Protein 2G9W (pdb70)

CATH classification: 1.10.10.10 (+1 more: 6.10.140.850)

GO terms:
  GO:0003677 DNA binding (F, IDA)
  GO:0046677 response to antibiotic (P, IEP)
  GO:0006355 regulation of DNA-templated transcription (P, IDA)
  GO:0005515 protein binding (F, IPI)

Secondary structure (DSSP, 8-state):
-GGG--HHHHH--TTTT-SS-EEHHHHHHHHTTT----TTT--HHHHHHHTTSEEEE---EEEESS-HHHHHHH--TTGGGSSSHHHHHHHHHHHHHHS-HHHHHHHHHHHHHHH-/---S--HHHHH--TGGG-SS-EEHHHHHHHHTTT----TTT--HHHHHHHTTSEEEE---EEEESS-HHHHHHH--TTGGGSSSHHHHHHHHHHHHHHS-HHHHHHHHHHHHHHH-

InterPro domains:
  IPR005650 BlaI transcriptional regulatory family [PF03965] (7-120)
  IPR005650 BlaI transcriptional regulatory family [PIRSF019455] (3-126)
  IPR036388 Winged helix-like DNA-binding domain superfamily [G3DSA:1.10.10.10] (1-72)
  IPR036390 Winged helix DNA-binding domain superfamily [SSF46785] (4-123)

Nearest PDB structures (foldseek):
  2g9w-assembly1_B  TM=6.666E-01  e=1.489E-16  Mycobacterium tuberculosis H37Rv
  4aih-assembly1_B  TM=5.222E-01  e=9.286E-04  Yersinia pseudotuberculosis YPIII
  5uj7-assembly2_D  TM=7.763E-01  e=1.314E-01  Homo sapiens
  3px7-assembly1_A  TM=4.205E-01  e=3.868E-01  Escherichia coli DH1
  1cy4-assembly1_A  TM=5.706E-01  e=6.321E+00  Escherichia coli K-12

Solvent-accessible surface area: 13191 Å² total

B-factor: mean 29.19, std 5.3, range [16.18, 56.39]

Sequence (232 aa):
KLTRLGDLERAVDHLWSRTEPQTVRQVHEALSARRDLAYTTVAVLQRLAKKNLVLQIRAHRYAPVHGRDELVAGLVDALAQAEDSGSRQAALVHFVERVGADEADALRRALAELEAKLTRLGDLERAVDHLWSRTEPQTVRQVHEALSARRDLAYTTVAVLQRLAKKNLVLQIRAHRYAPVHGRDELVAGLVDALAQAEDSGSRQAALVHFVERVGADEADALRRALAELEA

Radius of gyration: 21.72 Å; Cα contacts (8 Å, |Δi|>4): 294; chains: 2; bounding box: 62×42×52 Å

Structure (mmCIF, N/CA/C/O backbone):
data_2G9W
#
_entry.id   2G9W
#
_cell.length_a   60.580
_cell.length_b   64.330
_cell.length_c   75.750
_cell.angle_alpha   90.00
_cell.angle_beta   90.00
_cell.angle_gamma   90.00
#
_symmetry.space_group_name_H-M   'P 21 21 21'
#
loop_
_entity.id
_entity.type
_entity.pdbx_description
1 polymer 'conserved hypothetical protein'
2 non-polymer 'CHLORIDE ION'
3 water water
#
loop_
_atom_site.group_PDB
_atom_site.id
_atom_site.type_symbol
_atom_site.label_atom_id
_atom_site.label_alt_id
_atom_site.label_comp_id
_atom_site.label_asym_id
_atom_site.label_entity_id
_atom_site.label_seq_id
_atom_site.pdbx_PDB_ins_code
_atom_site.Cartn_x
_atom_site.Cartn_y
_atom_site.Cartn_z
_atom_site.occupancy
_atom_site.B_iso_or_equiv
_atom_site.auth_seq_id
_atom_site.auth_comp_id
_atom_site.auth_asym_id
_atom_site.auth_atom_id
_atom_site.pdbx_PDB_model_num
ATOM 1 N N . LYS A 1 3 ? 57.726 36.090 11.745 1.00 30.10 3 LYS A N 1
ATOM 2 C CA . LYS A 1 3 ? 58.091 37.241 12.639 1.00 28.90 3 LYS A CA 1
ATOM 3 C C . LYS A 1 3 ? 57.235 38.442 12.296 1.00 27.32 3 LYS A C 1
ATOM 4 O O . LYS A 1 3 ? 57.226 38.888 11.137 1.00 26.51 3 LYS A O 1
ATOM 6 N N . LEU A 1 4 ? 56.530 38.970 13.308 1.00 24.78 4 LEU A N 1
ATOM 7 C CA . LEU A 1 4 ? 55.771 40.199 13.143 1.00 25.02 4 LEU A CA 1
ATOM 8 C C . LEU A 1 4 ? 56.649 41.362 12.709 1.00 23.88 4 LEU A C 1
ATOM 9 O O . LEU A 1 4 ? 56.226 42.213 11.938 1.00 24.57 4 LEU A O 1
ATOM 14 N N . THR A 1 5 ? 57.880 41.404 13.186 1.00 23.70 5 THR A N 1
ATOM 15 C CA . THR A 1 5 ? 58.786 42.473 12.759 1.00 23.69 5 THR A CA 1
ATOM 16 C C . THR A 1 5 ? 59.201 42.383 11.286 1.00 24.80 5 THR A C 1
ATOM 17 O O . THR A 1 5 ? 59.732 43.354 10.750 1.00 25.08 5 THR A O 1
ATOM 21 N N . ARG A 1 6 ? 59.023 41.233 10.648 1.00 25.82 6 ARG A N 1
ATOM 22 C CA . ARG A 1 6 ? 59.472 41.061 9.267 1.00 27.33 6 ARG A CA 1
ATOM 23 C C . ARG A 1 6 ? 58.325 41.053 8.235 1.00 27.08 6 ARG A C 1
ATOM 24 O O . ARG A 1 6 ? 58.536 40.695 7.083 1.00 25.44 6 ARG A O 1
ATOM 32 N N . LEU A 1 7 ? 57.138 41.479 8.630 1.00 25.77 7 LEU A N 1
ATOM 33 C CA . LEU A 1 7 ? 55.974 41.418 7.742 1.00 26.20 7 LEU A CA 1
ATOM 34 C C . LEU A 1 7 ? 56.177 42.353 6.569 1.00 26.25 7 LEU A C 1
ATOM 35 O O . LEU A 1 7 ? 56.785 43.418 6.712 1.00 24.26 7 LEU A O 1
ATOM 40 N N . GLY A 1 8 ? 55.627 41.973 5.413 1.00 25.89 8 GLY A N 1
ATOM 41 C CA . GLY A 1 8 ? 55.592 42.883 4.270 1.00 24.94 8 GLY A CA 1
ATOM 42 C C . GLY A 1 8 ? 54.642 43.995 4.585 1.00 25.03 8 GLY A C 1
ATOM 43 O O . GLY A 1 8 ? 53.897 43.918 5.562 1.00 24.64 8 GLY A O 1
ATOM 44 N N . ASP A 1 9 ? 54.664 45.047 3.771 1.00 26.44 9 ASP A N 1
ATOM 45 C CA . ASP A 1 9 ? 53.908 46.257 4.093 1.00 27.55 9 ASP A CA 1
ATOM 46 C C . ASP A 1 9 ? 52.402 46.050 4.101 1.00 27.57 9 ASP A C 1
ATOM 47 O O . ASP A 1 9 ? 51.672 46.694 4.861 1.00 26.39 9 ASP A O 1
ATOM 52 N N . LEU A 1 10 ? 51.919 45.192 3.215 1.00 27.48 10 LEU A N 1
ATOM 53 C CA . LEU A 1 10 ? 50.494 44.950 3.156 1.00 28.47 10 LEU A CA 1
ATOM 54 C C . LEU A 1 10 ? 50.076 44.025 4.279 1.00 26.28 10 LEU A C 1
ATOM 55 O O . LEU A 1 10 ? 49.078 44.248 4.923 1.00 26.80 10 LEU A O 1
ATOM 60 N N . GLU A 1 11 ? 50.851 42.989 4.514 1.00 23.94 11 GLU A N 1
ATOM 61 C CA . GLU A 1 11 ? 50.671 42.153 5.693 1.00 25.18 11 GLU A CA 1
ATOM 62 C C . GLU A 1 11 ? 50.604 42.996 6.968 1.00 25.78 11 GLU A C 1
ATOM 63 O O . GLU A 1 11 ? 49.743 42.767 7.819 1.00 26.85 11 GLU A O 1
ATOM 69 N N . ARG A 1 12 ? 51.495 43.966 7.097 1.00 24.78 12 ARG A N 1
ATOM 70 C CA . ARG A 1 12 ? 51.499 44.821 8.288 1.00 24.68 12 ARG A CA 1
ATOM 71 C C . ARG A 1 12 ? 50.239 45.703 8.342 1.00 25.95 12 ARG A C 1
ATOM 72 O O . ARG A 1 12 ? 49.622 45.828 9.399 1.00 27.38 12 ARG A O 1
ATOM 80 N N . ALA A 1 13 ? 49.874 46.321 7.220 1.00 25.29 13 ALA A N 1
ATOM 81 C CA . ALA A 1 13 ? 48.646 47.130 7.139 1.00 25.03 13 ALA A CA 1
ATOM 82 C C . ALA A 1 13 ? 47.401 46.367 7.581 1.00 25.25 13 ALA A C 1
ATOM 83 O O . ALA A 1 13 ? 46.532 46.874 8.318 1.00 22.03 13 ALA A O 1
ATOM 85 N N . VAL A 1 14 ? 47.300 45.119 7.138 1.00 25.21 14 VAL A N 1
ATOM 86 C CA . VAL A 1 14 ? 46.240 44.282 7.587 1.00 26.74 14 VAL A CA 1
ATOM 87 C C . VAL A 1 14 ? 46.328 44.058 9.085 1.00 27.59 14 VAL A C 1
ATOM 88 O O . VAL A 1 14 ? 45.335 44.235 9.780 1.00 26.89 14 VAL A O 1
ATOM 100 N N . ASP A 1 16 ? 47.687 45.718 11.375 1.00 27.31 16 ASP A N 1
ATOM 101 C CA . ASP A 1 16 ? 47.371 46.934 12.055 1.00 25.89 16 ASP A CA 1
ATOM 102 C C . ASP A 1 16 ? 45.877 47.104 12.236 1.00 25.82 16 ASP A C 1
ATOM 103 O O . ASP A 1 16 ? 45.411 47.658 13.266 1.00 25.77 16 ASP A O 1
ATOM 108 N N . HIS A 1 17 ? 45.121 46.727 11.215 1.00 25.92 17 HIS A N 1
ATOM 109 C CA . HIS A 1 17 ? 43.688 46.989 11.257 1.00 25.47 17 HIS A CA 1
ATOM 110 C C . HIS A 1 17 ? 43.069 46.077 12.283 1.00 25.72 17 HIS A C 1
ATOM 111 O O . HIS A 1 17 ? 42.254 46.479 13.126 1.00 25.40 17 HIS A O 1
ATOM 118 N N . LEU A 1 18 ? 43.464 44.824 12.172 1.00 25.15 18 LEU A N 1
ATOM 119 C CA . LEU A 1 18 ? 42.991 43.798 13.068 1.00 25.80 18 LEU A CA 1
ATOM 120 C C . LEU A 1 18 ? 43.326 44.099 14.526 1.00 26.63 18 LEU A C 1
ATOM 121 O O . LEU A 1 18 ? 42.481 43.937 15.409 1.00 27.37 18 LEU A O 1
ATOM 126 N N . TRP A 1 19 ? 44.546 44.545 14.787 1.00 26.47 19 TRP A N 1
ATOM 127 C CA . TRP A 1 19 ? 44.953 44.973 16.134 1.00 25.98 19 TRP A CA 1
ATOM 128 C C . TRP A 1 19 ? 44.163 46.184 16.644 1.00 25.74 19 TRP A C 1
ATOM 129 O O . TRP A 1 19 ? 44.023 46.382 17.845 1.00 25.14 19 TRP A O 1
ATOM 140 N N . SER A 1 20 ? 43.618 46.983 15.745 1.00 27.51 20 SER A N 1
ATOM 141 C CA . SER A 1 20 ? 42.892 48.186 16.144 1.00 26.93 20 SER A CA 1
ATOM 142 C C . SER A 1 20 ? 41.449 47.911 16.577 1.00 28.40 20 SER A C 1
ATOM 143 O O . SER A 1 20 ? 40.777 48.806 17.090 1.00 28.96 20 SER A O 1
ATOM 146 N N . ARG A 1 21 ? 40.978 46.693 16.342 1.00 28.47 21 ARG A N 1
ATOM 147 C CA . ARG A 1 21 ? 39.583 46.330 16.486 1.00 28.83 21 ARG A CA 1
ATOM 148 C C . ARG A 1 21 ? 39.429 45.179 17.444 1.00 29.18 21 ARG A C 1
ATOM 149 O O . ARG A 1 21 ? 40.120 44.180 17.321 1.00 28.89 21 ARG A O 1
ATOM 157 N N . THR A 1 22 ? 38.469 45.287 18.357 1.00 30.72 22 THR A N 1
ATOM 158 C CA . THR A 1 22 ? 38.228 44.222 19.317 1.00 31.99 22 THR A CA 1
ATOM 159 C C . THR A 1 22 ? 37.663 42.972 18.686 1.00 31.76 22 THR A C 1
ATOM 160 O O . THR A 1 22 ? 38.076 41.867 19.025 1.00 31.99 22 THR A O 1
ATOM 164 N N . GLU A 1 23 ? 36.692 43.142 17.797 1.00 30.26 23 GLU A N 1
ATOM 165 C CA . GLU A 1 23 ? 36.010 42.004 17.191 1.00 29.92 23 GLU A CA 1
ATOM 166 C C . GLU A 1 23 ? 36.741 41.529 15.962 1.00 26.86 23 GLU A C 1
ATOM 167 O O . GLU A 1 23 ? 37.324 42.338 15.270 1.00 24.97 23 GLU A O 1
ATOM 173 N N . PRO A 1 24 ? 36.715 40.202 15.688 1.00 25.32 24 PRO A N 1
ATOM 174 C CA . PRO A 1 24 ? 37.266 39.708 14.410 1.00 24.94 24 PRO A CA 1
ATOM 175 C C . PRO A 1 24 ? 36.607 40.390 13.216 1.00 25.56 24 PRO A C 1
ATOM 176 O O . PRO A 1 24 ? 35.409 40.680 13.265 1.00 25.54 24 PRO A O 1
ATOM 180 N N . GLN A 1 25 ? 37.369 40.605 12.147 1.00 25.56 25 GLN A N 1
ATOM 181 C CA . GLN A 1 25 ? 36.961 41.470 11.052 1.00 24.86 25 GLN A CA 1
ATOM 182 C C . GLN A 1 25 ? 36.734 40.692 9.757 1.00 24.95 25 GLN A C 1
ATOM 183 O O . GLN A 1 25 ? 37.483 39.766 9.423 1.00 26.76 25 GLN A O 1
ATOM 189 N N . THR A 1 26 ? 35.713 41.089 9.001 1.00 24.32 26 THR A N 1
ATOM 190 C CA . THR A 1 26 ? 35.474 40.446 7.722 1.00 23.33 26 THR A CA 1
ATOM 191 C C . THR A 1 26 ? 36.516 40.925 6.717 1.00 22.62 26 THR A C 1
ATOM 192 O O . THR A 1 26 ? 37.184 41.936 6.917 1.00 21.76 26 THR A O 1
ATOM 196 N N . VAL A 1 27 ? 36.645 40.199 5.613 1.00 22.80 27 VAL A N 1
ATOM 197 C CA . VAL A 1 27 ? 37.487 40.644 4.517 1.00 23.80 27 VAL A CA 1
ATOM 198 C C . VAL A 1 27 ? 37.022 42.044 4.070 1.00 23.67 27 VAL A C 1
ATOM 199 O O . VAL A 1 27 ? 37.839 42.943 3.865 1.00 24.05 27 VAL A O 1
ATOM 203 N N . ARG A 1 28 ? 35.700 42.249 3.973 1.00 22.72 28 ARG A N 1
ATOM 204 C CA . ARG A 1 28 ? 35.187 43.577 3.592 1.00 23.93 28 ARG A CA 1
ATOM 205 C C . ARG A 1 28 ? 35.653 44.688 4.564 1.00 23.65 28 ARG A C 1
ATOM 206 O O . ARG A 1 28 ? 36.010 45.815 4.154 1.00 23.75 28 ARG A O 1
ATOM 214 N N . GLN A 1 29 ? 35.583 44.408 5.844 1.00 22.51 29 GLN A N 1
ATOM 215 C CA . GLN A 1 29 ? 36.010 45.381 6.850 1.00 24.13 29 GLN A CA 1
ATOM 216 C C . GLN A 1 29 ? 37.502 45.724 6.715 1.00 24.75 29 GLN A C 1
ATOM 217 O O . GLN A 1 29 ? 37.880 46.883 6.800 1.00 24.59 29 GLN A O 1
ATOM 223 N N . VAL A 1 30 ? 38.332 44.713 6.488 1.00 24.75 30 VAL A N 1
ATOM 224 C CA . VAL A 1 30 ? 39.756 44.925 6.264 1.00 23.54 30 VAL A CA 1
ATOM 225 C C . VAL A 1 30 ? 39.952 45.786 5.001 1.00 23.32 30 VAL A C 1
ATOM 226 O O . VAL A 1 30 ? 40.672 46.764 5.016 1.00 25.17 30 VAL A O 1
ATOM 230 N N . HIS A 1 31 ? 39.274 45.417 3.918 1.00 24.48 31 HIS A N 1
ATOM 231 C CA . HIS A 1 31 ? 39.351 46.116 2.637 1.00 24.99 31 HIS A CA 1
ATOM 232 C C . HIS A 1 31 ? 38.892 47.553 2.754 1.00 25.61 31 HIS A C 1
ATOM 233 O O . HIS A 1 31 ? 39.523 48.444 2.238 1.00 26.60 31 HIS A O 1
ATOM 240 N N . GLU A 1 32 ? 37.782 47.789 3.428 1.00 24.59 32 GLU A N 1
ATOM 241 C CA . GLU A 1 32 ? 37.337 49.164 3.642 1.00 27.27 32 GLU A CA 1
ATOM 242 C C . GLU A 1 32 ? 38.373 49.972 4.410 1.00 25.39 32 GLU A C 1
ATOM 243 O O . GLU A 1 32 ? 38.656 51.094 4.045 1.00 27.99 32 GLU A O 1
ATOM 249 N N . ALA A 1 33 ? 38.926 49.411 5.471 1.00 27.74 33 ALA A N 1
ATOM 250 C CA . ALA A 1 33 ? 39.955 50.077 6.274 1.00 27.86 33 ALA A CA 1
ATOM 251 C C . ALA A 1 33 ? 41.208 50.417 5.476 1.00 27.96 33 ALA A C 1
ATOM 252 O O . ALA A 1 33 ? 41.746 51.486 5.613 1.00 30.00 33 ALA A O 1
ATOM 254 N N . LEU A 1 34 ? 41.672 49.510 4.636 1.00 28.60 34 LEU A N 1
ATOM 255 C CA . LEU A 1 34 ? 42.866 49.766 3.856 1.00 28.79 34 LEU A CA 1
ATOM 256 C C . LEU A 1 34 ? 42.632 50.767 2.740 1.00 28.57 34 LEU A C 1
ATOM 257 O O . LEU A 1 34 ? 43.602 51.326 2.198 1.00 27.61 34 LEU A O 1
ATOM 262 N N . SER A 1 35 ? 41.362 51.015 2.405 1.00 28.10 35 SER A N 1
ATOM 263 C CA . SER A 1 35 ? 41.024 51.784 1.223 1.00 27.01 35 SER A CA 1
ATOM 264 C C . SER A 1 35 ? 41.280 53.255 1.421 1.00 29.04 35 SER A C 1
ATOM 265 O O . SER A 1 35 ? 41.355 54.004 0.465 1.00 28.78 35 SER A O 1
ATOM 268 N N . ALA A 1 36 ? 41.419 53.675 2.677 1.00 31.19 36 ALA A N 1
ATOM 269 C CA . ALA A 1 36 ? 41.789 55.049 2.962 1.00 31.29 36 ALA A CA 1
ATOM 270 C C . ALA A 1 36 ? 43.131 55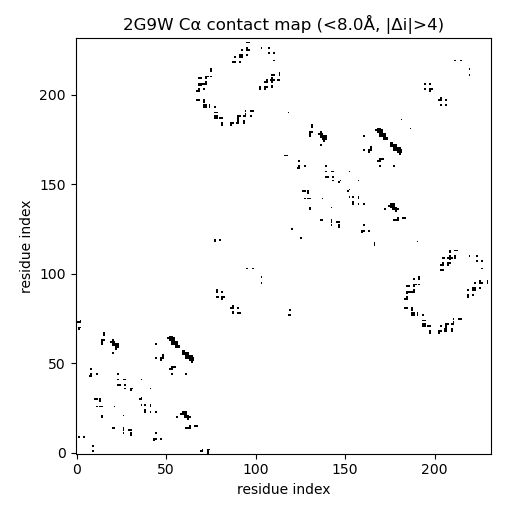.350 2.324 1.00 31.30 36 ALA A C 1
ATOM 271 O O . ALA A 1 36 ? 43.279 56.386 1.710 1.00 32.76 36 ALA A O 1
ATOM 273 N N . ARG A 1 37 ? 44.088 54.429 2.410 1.00 31.87 37 ARG A N 1
ATOM 274 C CA . ARG A 1 37 ? 45.448 54.724 1.929 1.00 33.00 37 ARG A CA 1
ATOM 275 C C . ARG A 1 37 ? 45.891 53.987 0.675 1.00 31.23 37 ARG A C 1
ATOM 276 O O . ARG A 1 37 ? 46.944 54.282 0.141 1.00 29.61 37 ARG A O 1
ATOM 284 N N . ARG A 1 38 ? 45.114 53.012 0.218 1.00 28.76 38 ARG A N 1
ATOM 285 C CA . ARG A 1 38 ? 45.438 52.289 -0.996 1.00 29.01 38 ARG A CA 1
ATOM 286 C C . ARG A 1 38 ? 44.195 51.964 -1.818 1.00 28.70 38 ARG A C 1
ATOM 287 O O . ARG A 1 38 ? 43.107 51.855 -1.278 1.00 27.38 38 ARG A O 1
ATOM 295 N N . ASP A 1 39 ? 44.389 51.743 -3.115 1.00 28.87 39 ASP A N 1
ATOM 296 C CA . ASP A 1 39 ? 43.333 51.192 -3.961 1.00 28.83 39 ASP A CA 1
ATOM 297 C C . ASP A 1 39 ? 43.683 49.750 -4.310 1.00 27.57 39 ASP A C 1
ATOM 298 O O . ASP A 1 39 ? 44.476 49.488 -5.209 1.00 26.78 39 ASP A O 1
ATOM 307 N N . LEU A 1 40 ? 43.083 48.803 -3.595 1.00 26.30 40 LEU A N 1
ATOM 308 C CA . LEU A 1 40 ? 43.411 47.390 -3.748 1.00 25.55 40 LEU A CA 1
ATOM 309 C C . LEU A 1 40 ? 42.169 46.666 -4.185 1.00 24.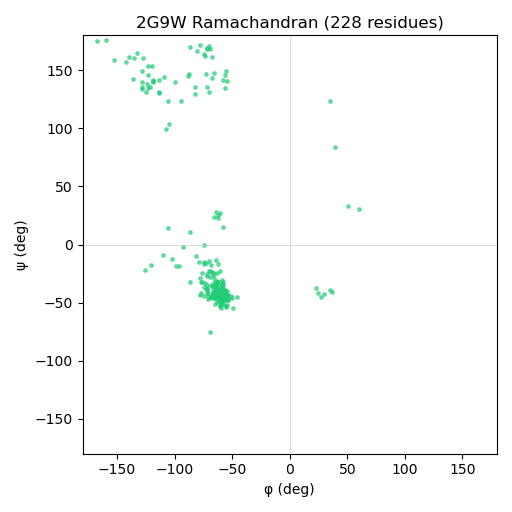74 40 LEU A C 1
ATOM 310 O O . LEU A 1 40 ? 41.078 47.104 -3.874 1.00 22.55 40 LEU A O 1
ATOM 315 N N . ALA A 1 41 ? 42.348 45.550 -4.887 1.00 23.14 41 ALA A N 1
ATOM 316 C CA . ALA A 1 41 ? 41.262 44.667 -5.215 1.00 23.18 41 ALA A CA 1
ATOM 317 C C . ALA A 1 41 ? 40.827 43.904 -3.938 1.00 24.02 41 ALA A C 1
ATOM 318 O O . ALA A 1 41 ? 41.634 43.550 -3.041 1.00 22.14 41 ALA A O 1
ATOM 320 N N . TYR A 1 42 ? 39.531 43.632 -3.890 1.00 24.84 42 TYR A N 1
ATOM 321 C CA . TYR A 1 42 ? 38.978 42.839 -2.815 1.00 23.57 42 TYR A CA 1
ATOM 322 C C . TYR A 1 42 ? 39.725 41.529 -2.696 1.00 21.54 42 TYR A C 1
ATOM 323 O O . TYR A 1 42 ? 40.129 41.140 -1.612 1.00 21.90 42 TYR A O 1
ATOM 332 N N . THR A 1 43 ? 39.937 40.864 -3.828 1.00 22.60 43 THR A N 1
ATOM 333 C CA . THR A 1 43 ? 40.711 39.609 -3.859 1.00 21.56 43 THR A CA 1
ATOM 334 C C . THR A 1 43 ? 42.121 39.752 -3.335 1.00 21.76 43 THR A C 1
ATOM 335 O O . THR A 1 43 ? 42.655 38.809 -2.762 1.00 21.30 43 THR A O 1
ATOM 339 N N . THR A 1 44 ? 42.749 40.923 -3.490 1.00 21.79 44 THR A N 1
ATOM 340 C CA . THR A 1 44 ? 44.112 41.094 -2.952 1.00 22.37 44 THR A CA 1
ATOM 341 C C . THR A 1 44 ? 44.124 41.012 -1.435 1.00 22.73 44 THR A C 1
ATOM 342 O O . THR A 1 44 ? 44.977 40.353 -0.843 1.00 23.07 44 THR A O 1
ATOM 346 N N . VAL A 1 45 ? 43.156 41.667 -0.808 1.00 25.21 45 VAL A N 1
ATOM 347 C CA . VAL A 1 45 ? 43.001 41.663 0.658 1.00 25.29 45 VAL A CA 1
ATOM 348 C C . VAL A 1 45 ? 42.654 40.262 1.140 1.00 25.99 45 VAL A C 1
ATOM 349 O O . VAL A 1 45 ? 43.264 39.763 2.083 1.00 25.59 45 VAL A O 1
ATOM 361 N N . ALA A 1 47 ? 43.251 37.468 -0.294 1.00 25.53 47 ALA A N 1
ATOM 362 C CA . ALA A 1 47 ? 44.439 36.648 -0.495 1.00 25.57 47 ALA A CA 1
ATOM 363 C C . ALA A 1 47 ? 45.508 36.914 0.569 1.00 24.97 47 ALA A C 1
ATOM 364 O O . ALA A 1 47 ? 46.111 36.007 1.059 1.00 25.22 47 ALA A O 1
ATOM 366 N N . VAL A 1 48 ? 45.757 38.152 0.946 1.00 24.36 48 VAL A N 1
ATOM 367 C CA . VAL A 1 48 ? 46.732 38.408 2.021 1.00 25.86 48 VAL A CA 1
ATOM 368 C C . VAL A 1 48 ? 46.256 37.830 3.381 1.00 25.64 48 VAL A C 1
ATOM 369 O O . VAL A 1 48 ? 47.048 37.252 4.152 1.00 25.01 48 VAL A O 1
ATOM 373 N N . LEU A 1 49 ? 44.962 37.959 3.669 1.00 25.72 49 LEU A N 1
ATOM 374 C CA . LEU A 1 49 ? 44.398 37.279 4.860 1.00 26.30 49 LEU A CA 1
ATOM 375 C C . LEU A 1 49 ? 44.609 35.786 4.823 1.00 24.52 49 LEU A C 1
ATOM 376 O O . LEU A 1 49 ? 45.015 35.184 5.829 1.00 25.00 49 LEU A O 1
ATOM 381 N N . GLN A 1 50 ? 44.378 35.166 3.672 1.00 24.01 50 GLN A N 1
ATOM 382 C CA . GLN A 1 50 ? 44.662 33.738 3.510 1.00 24.28 50 GLN A CA 1
ATOM 383 C C . GLN A 1 50 ? 46.126 33.356 3.771 1.00 22.57 50 GLN A C 1
ATOM 384 O O . GLN A 1 50 ? 46.444 32.343 4.463 1.00 21.80 50 GLN A O 1
ATOM 390 N N . ARG A 1 51 ? 47.028 34.126 3.185 1.00 20.48 51 ARG A N 1
ATOM 391 C CA . ARG A 1 51 ? 48.457 33.919 3.430 1.00 20.93 51 ARG A CA 1
ATOM 392 C C . ARG A 1 51 ? 48.855 34.164 4.884 1.00 21.96 51 ARG A C 1
ATOM 393 O O . ARG A 1 51 ? 49.721 33.487 5.375 1.00 23.18 51 ARG A O 1
ATOM 401 N N . LEU A 1 52 ? 48.266 35.160 5.544 1.00 21.94 52 LEU A N 1
ATOM 402 C CA . LEU A 1 52 ? 48.523 35.397 6.956 1.00 22.80 52 LEU A CA 1
ATOM 403 C C . LEU A 1 52 ? 48.035 34.219 7.763 1.00 22.64 52 LEU A C 1
ATOM 404 O O . LEU A 1 52 ? 48.659 33.837 8.749 1.00 23.08 52 LEU A O 1
ATOM 409 N N . ALA A 1 53 ? 46.909 33.654 7.358 1.00 22.98 53 ALA A N 1
ATOM 410 C CA . ALA A 1 53 ? 46.368 32.513 8.059 1.00 23.72 53 ALA A CA 1
ATOM 411 C C . ALA A 1 53 ? 47.301 31.317 7.951 1.00 24.21 53 ALA A C 1
ATOM 412 O O . ALA A 1 53 ? 47.476 30.569 8.912 1.00 22.21 53 ALA A O 1
ATOM 414 N N . LYS A 1 54 ? 47.888 31.099 6.774 1.00 26.09 54 LYS A N 1
ATOM 415 C CA . LYS A 1 54 ? 48.793 29.961 6.591 1.00 25.72 54 LYS A CA 1
ATOM 416 C C . LYS A 1 54 ? 50.061 30.117 7.444 1.00 24.85 54 LYS A C 1
ATOM 417 O O . LYS A 1 54 ? 50.654 29.129 7.892 1.00 26.75 54 LYS A O 1
ATOM 423 N N . LYS A 1 55 ? 50.471 31.360 7.640 1.00 24.92 55 LYS A N 1
ATOM 424 C CA . LYS A 1 55 ? 51.544 31.725 8.546 1.00 25.11 55 LYS A CA 1
ATOM 425 C C . LYS A 1 55 ? 51.148 31.663 10.043 1.00 26.22 55 LYS A C 1
ATOM 426 O O . LYS A 1 55 ? 51.958 31.972 10.922 1.00 27.54 55 LYS A O 1
ATOM 432 N N . ASN A 1 56 ? 49.910 31.311 10.353 1.00 25.81 56 ASN A N 1
ATOM 433 C CA . ASN A 1 56 ? 49.427 31.341 11.725 1.00 26.61 56 ASN A CA 1
ATOM 434 C C . ASN A 1 56 ? 49.450 32.670 12.413 1.00 25.16 56 ASN A C 1
ATOM 435 O O . ASN A 1 56 ? 49.581 32.742 13.644 1.00 23.04 56 ASN A O 1
ATOM 440 N N . LEU A 1 57 ? 49.287 33.738 11.642 1.00 24.68 57 LEU A N 1
ATOM 441 C CA . LEU A 1 57 ? 49.231 35.087 12.220 1.00 24.38 57 LEU A CA 1
ATOM 442 C C . LEU A 1 57 ? 47.796 35.614 12.400 1.00 24.78 57 LEU A C 1
ATOM 443 O O . LEU A 1 57 ? 47.558 36.548 13.174 1.00 22.28 57 LEU A O 1
ATOM 448 N N . VAL A 1 58 ? 46.853 34.995 11.682 1.00 22.69 58 VAL A N 1
ATOM 449 C CA . VAL A 1 58 ? 45.442 35.241 11.864 1.00 21.60 58 VAL A CA 1
ATOM 450 C C . VAL A 1 58 ? 44.714 33.907 11.869 1.00 20.10 58 VAL A C 1
ATOM 451 O O . VAL A 1 58 ? 45.209 32.960 11.347 1.00 19.75 58 VAL A O 1
ATOM 455 N N . LEU A 1 59 ? 43.512 33.900 12.407 1.00 19.07 59 LEU A N 1
ATOM 456 C CA . LEU A 1 59 ? 42.683 32.732 12.436 1.00 21.99 59 LEU A CA 1
ATOM 457 C C . LEU A 1 59 ? 41.360 33.099 11.798 1.00 21.88 59 LEU A C 1
ATOM 458 O O . LEU A 1 59 ? 40.749 34.056 12.164 1.00 22.28 59 LEU A O 1
ATOM 463 N N . GLN A 1 60 ? 40.897 32.279 10.883 1.00 24.16 60 GLN A N 1
ATOM 464 C CA . GLN A 1 60 ? 39.571 32.488 10.332 1.00 26.13 60 GLN A CA 1
ATOM 465 C C . GLN A 1 60 ? 38.514 31.889 11.255 1.00 24.19 60 GLN A C 1
ATOM 466 O O . GLN A 1 60 ? 38.572 30.721 11.645 1.00 24.71 60 GLN A O 1
ATOM 472 N N . ILE A 1 61 ? 37.529 32.713 11.562 1.00 25.59 61 ILE A N 1
ATOM 473 C CA . ILE A 1 61 ? 36.438 32.374 12.454 1.00 28.22 61 ILE A CA 1
ATOM 474 C C . ILE A 1 61 ? 35.147 32.328 11.660 1.00 30.52 61 ILE A C 1
ATOM 475 O O . ILE A 1 61 ? 34.828 33.224 10.874 1.00 28.23 61 ILE A O 1
ATOM 480 N N . ARG A 1 62 ? 34.426 31.241 11.862 1.00 34.10 62 ARG A N 1
ATOM 481 C CA . ARG A 1 62 ? 33.217 30.961 11.115 1.00 38.48 62 ARG A CA 1
ATOM 482 C C . ARG A 1 62 ? 32.048 31.022 12.084 1.00 37.99 62 ARG A C 1
ATOM 483 O O . ARG A 1 62 ? 31.288 30.074 12.199 1.00 40.69 62 ARG A O 1
ATOM 491 N N . ALA A 1 66 ? 28.894 34.781 8.170 1.00 41.12 66 ALA A N 1
ATOM 492 C CA . ALA A 1 66 ? 30.029 35.705 8.365 1.00 40.33 66 ALA A CA 1
ATOM 493 C C . ALA A 1 66 ? 31.369 34.959 8.524 1.00 39.78 66 ALA A C 1
ATOM 494 O O . ALA A 1 66 ? 31.482 34.083 9.400 1.00 41.69 66 ALA A O 1
ATOM 496 N N . HIS A 1 67 ? 32.347 35.272 7.670 1.00 36.75 67 HIS A N 1
ATOM 497 C CA . HIS A 1 67 ? 33.725 34.745 7.811 1.00 36.50 67 HIS A CA 1
ATOM 498 C C . HIS A 1 67 ? 34.539 35.901 8.318 1.00 33.05 67 HIS A C 1
ATOM 499 O O . HIS A 1 67 ? 34.571 36.952 7.674 1.00 31.49 67 HIS A O 1
ATOM 506 N N . ARG A 1 68 ? 35.209 35.732 9.449 1.00 28.76 68 ARG A N 1
ATOM 507 C CA . ARG A 1 68 ? 35.955 36.825 10.017 1.00 27.41 68 ARG A CA 1
ATOM 508 C C . ARG A 1 68 ? 37.347 36.346 10.415 1.00 25.34 68 ARG A C 1
ATOM 509 O O . ARG A 1 68 ? 37.598 35.157 10.484 1.00 27.19 68 ARG A O 1
ATOM 517 N N . TYR A 1 69 ? 38.221 37.312 10.659 1.00 24.19 69 TYR A N 1
ATOM 518 C CA . TYR A 1 69 ? 39.622 37.085 10.950 1.00 23.88 69 TYR A CA 1
ATOM 519 C C . TYR A 1 69 ? 39.990 37.839 12.230 1.00 23.24 69 TYR A C 1
ATOM 520 O O . TYR A 1 69 ? 39.646 39.011 12.396 1.00 23.12 69 TYR A O 1
ATOM 529 N N . ALA A 1 70 ? 40.704 37.117 13.094 1.00 25.34 70 ALA A N 1
ATOM 530 C CA . ALA A 1 70 ? 41.208 37.557 14.370 1.00 23.68 70 ALA A CA 1
ATOM 531 C C . ALA A 1 70 ? 42.715 37.328 14.377 1.00 25.30 70 ALA A C 1
ATOM 532 O O . ALA A 1 70 ? 43.202 36.278 13.941 1.00 22.16 70 ALA A O 1
ATOM 534 N N . PRO A 1 71 ? 43.461 38.300 14.907 1.00 24.10 71 PRO A N 1
ATOM 535 C CA . PRO A 1 71 ? 44.910 38.143 15.022 1.00 24.29 71 PRO A CA 1
ATOM 536 C C . PRO A 1 71 ? 45.300 37.095 16.073 1.00 23.95 71 PRO A C 1
ATOM 537 O O . PRO A 1 71 ? 44.755 37.088 17.184 1.00 22.30 71 PRO A O 1
ATOM 541 N N . VAL A 1 72 ? 46.194 36.177 15.700 1.00 24.70 72 VAL A N 1
ATOM 542 C CA . VAL A 1 72 ? 46.641 35.144 16.613 1.00 24.64 72 VAL A CA 1
ATOM 543 C C . VAL A 1 72 ? 47.594 35.665 17.706 1.00 25.59 72 VAL A C 1
ATOM 544 O O . VAL A 1 72 ? 47.586 35.160 18.841 1.00 25.36 72 VAL A O 1
ATOM 548 N N . HIS A 1 73 ? 48.385 36.668 17.342 1.00 24.25 73 HIS A N 1
ATOM 549 C CA . HIS A 1 73 ? 49.338 37.348 18.221 1.00 25.14 73 HIS A CA 1
ATOM 550 C C . HIS A 1 73 ? 48.949 38.809 18.237 1.00 24.96 73 HIS A C 1
ATOM 551 O O . HIS A 1 73 ? 48.674 39.378 17.188 1.00 27.98 73 HIS A O 1
ATOM 558 N N . GLY A 1 74 ? 48.946 39.402 19.421 1.00 25.77 74 GLY A N 1
ATOM 559 C CA . GLY A 1 74 ? 48.614 40.799 19.612 1.00 26.03 74 GLY A CA 1
ATOM 560 C C . GLY A 1 74 ? 49.759 41.757 19.300 1.00 25.11 74 GLY A C 1
ATOM 561 O O . GLY A 1 74 ? 50.906 41.377 19.174 1.00 24.96 74 GLY A O 1
ATOM 562 N N . ARG A 1 75 ? 49.448 43.025 19.192 1.00 24.80 75 ARG A N 1
ATOM 563 C CA . ARG A 1 75 ? 50.493 43.996 18.932 1.00 24.72 75 ARG A CA 1
ATOM 564 C C . ARG A 1 75 ? 51.581 44.044 20.025 1.00 23.98 75 ARG A C 1
ATOM 565 O O . ARG A 1 75 ? 52.670 44.516 19.789 1.00 23.60 75 ARG A O 1
ATOM 573 N N . ASP A 1 76 ? 51.287 43.603 21.244 1.00 25.59 76 ASP A N 1
ATOM 574 C CA . ASP A 1 76 ? 52.3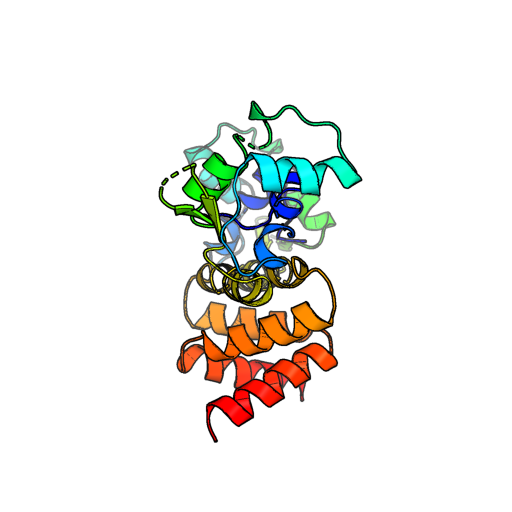45 43.489 22.271 1.00 25.31 76 ASP A CA 1
ATOM 575 C C . ASP A 1 76 ? 53.473 42.508 21.840 1.00 25.00 76 ASP A C 1
ATOM 576 O O . ASP A 1 76 ? 54.634 42.707 22.195 1.00 23.42 76 ASP A O 1
ATOM 581 N N . GLU A 1 77 ? 53.129 41.462 21.080 1.00 24.70 77 GLU A N 1
ATOM 582 C CA . GLU A 1 77 ? 54.142 40.587 20.495 1.00 25.19 77 GLU A CA 1
ATOM 583 C C . GLU A 1 77 ? 54.984 41.220 19.386 1.00 26.29 77 GLU A C 1
ATOM 584 O O . GLU A 1 77 ? 56.134 40.853 19.218 1.00 27.86 77 GLU A O 1
ATOM 590 N N . LEU A 1 78 ? 54.440 42.198 18.668 1.00 27.56 78 LEU A N 1
ATOM 591 C CA . LEU A 1 78 ? 55.235 43.021 17.777 1.00 26.51 78 LEU A CA 1
ATOM 592 C C . LEU A 1 78 ? 56.282 43.819 18.587 1.00 27.38 78 LEU A C 1
ATOM 593 O O . LEU A 1 78 ? 57.473 43.824 18.245 1.00 25.64 78 LEU A O 1
ATOM 598 N N . VAL A 1 79 ? 55.815 44.486 19.648 1.00 25.09 79 VAL A N 1
ATOM 599 C CA . VAL A 1 79 ? 56.702 45.256 20.524 1.00 24.73 79 VAL A CA 1
ATOM 600 C C . VAL A 1 79 ? 57.770 44.350 21.106 1.00 24.17 79 VAL A C 1
ATOM 601 O O . VAL A 1 79 ? 58.907 44.710 21.110 1.00 24.43 79 VAL A O 1
ATOM 605 N N . ALA A 1 80 ? 57.401 43.191 21.612 1.00 24.85 80 ALA A N 1
ATOM 606 C CA . ALA A 1 80 ? 58.396 42.250 22.130 1.00 25.28 80 ALA A CA 1
ATOM 607 C C . ALA A 1 80 ? 59.437 41.884 21.042 1.00 26.02 80 ALA A C 1
ATOM 608 O O . ALA A 1 80 ? 60.638 41.724 21.323 1.00 24.87 80 ALA A O 1
ATOM 610 N N . GLY A 1 81 ? 58.969 41.736 19.803 1.00 26.64 81 GLY A N 1
ATOM 611 C CA . GLY A 1 81 ? 59.830 41.400 18.666 1.00 25.76 81 GLY A CA 1
ATOM 612 C C . GLY A 1 81 ? 60.798 42.498 18.331 1.00 25.21 81 GLY A C 1
ATOM 613 O O . GLY A 1 81 ? 61.953 42.249 18.015 1.00 24.85 81 GLY A O 1
ATOM 614 N N . LEU A 1 82 ? 60.298 43.726 18.367 1.00 25.35 82 LEU A N 1
ATOM 615 C CA . LEU A 1 82 ? 61.123 44.894 18.177 1.00 25.95 82 LEU A CA 1
ATOM 616 C C . LEU A 1 82 ? 62.207 44.969 19.259 1.00 26.45 82 LEU A C 1
ATOM 617 O O . LEU A 1 82 ? 63.303 45.457 19.001 1.00 24.99 82 LEU A O 1
ATOM 630 N N . VAL A 1 84 ? 63.495 42.283 20.886 1.00 26.80 84 VAL A N 1
ATOM 631 C CA . VAL A 1 84 ? 64.354 41.168 20.553 1.00 26.67 84 VAL A CA 1
ATOM 632 C C . VAL A 1 84 ? 65.320 41.567 19.442 1.00 27.29 84 VAL A C 1
ATOM 633 O O . VAL A 1 84 ? 66.509 41.224 19.505 1.00 27.21 84 VAL A O 1
ATOM 637 N N . ASP A 1 85 ? 64.807 42.280 18.438 1.00 27.71 85 ASP A N 1
ATOM 638 C CA . ASP A 1 85 ? 65.596 42.723 17.282 1.00 28.35 85 ASP A CA 1
ATOM 639 C C . ASP A 1 85 ? 66.643 43.722 17.720 1.00 27.54 85 ASP A C 1
ATOM 640 O O . ASP A 1 85 ? 67.789 43.651 17.273 1.00 28.14 85 ASP A O 1
ATOM 645 N N . ALA A 1 86 ? 66.243 44.639 18.601 1.00 25.92 86 ALA A N 1
ATOM 646 C CA . ALA A 1 86 ? 67.137 45.625 19.193 1.00 25.44 86 ALA A CA 1
ATOM 647 C C . ALA A 1 86 ? 68.314 45.015 19.947 1.00 24.90 86 ALA A C 1
ATOM 648 O O . ALA A 1 86 ? 69.483 45.414 19.749 1.00 25.43 86 ALA A O 1
ATOM 650 N N . LEU A 1 87 ? 68.002 44.079 20.838 1.00 24.82 87 LEU A N 1
ATOM 651 C CA . LEU A 1 87 ? 69.010 43.310 21.579 1.00 24.83 87 LEU A CA 1
ATOM 652 C C . LEU A 1 87 ? 69.956 42.560 20.647 1.00 26.06 87 LEU A C 1
ATOM 653 O O . LEU A 1 87 ? 71.148 42.356 20.975 1.00 26.81 87 LEU A O 1
ATOM 658 N N . ALA A 1 88 ? 69.422 42.146 19.502 1.00 27.84 88 ALA A N 1
ATOM 659 C CA . ALA A 1 88 ? 70.180 41.438 18.487 1.00 28.05 88 ALA A CA 1
ATOM 660 C C . ALA A 1 88 ? 71.200 42.317 17.771 1.00 28.69 88 ALA A C 1
ATOM 661 O O . ALA A 1 88 ? 72.051 41.797 17.057 1.00 29.53 88 ALA A O 1
ATOM 663 N N . GLN A 1 89 ? 71.088 43.639 17.922 1.00 28.72 89 GLN A N 1
ATOM 664 C CA . GLN A 1 89 ? 72.101 44.581 17.417 1.00 27.82 89 GLN A CA 1
ATOM 665 C C . GLN A 1 89 ? 73.426 44.525 18.188 1.00 27.45 89 GLN A C 1
ATOM 666 O O . GLN A 1 89 ? 74.449 44.940 17.662 1.00 26.35 89 GLN A O 1
ATOM 672 N N . ALA A 1 90 ? 73.406 44.041 19.433 1.00 26.93 90 ALA A N 1
ATOM 673 C CA . ALA A 1 90 ? 74.635 43.786 20.197 1.00 27.86 90 ALA A CA 1
ATOM 674 C C . ALA A 1 90 ? 75.596 42.836 19.466 1.00 27.42 90 ALA A C 1
ATOM 675 O O . ALA A 1 90 ? 75.184 41.817 18.933 1.00 27.48 90 ALA A O 1
ATOM 677 N N . GLU A 1 91 ? 76.882 43.196 19.445 1.00 28.07 91 GLU A N 1
ATOM 678 C CA . GLU A 1 91 ? 77.888 42.510 18.603 1.00 27.62 91 GLU A CA 1
ATOM 679 C C . GLU A 1 91 ? 78.369 41.185 19.186 1.00 28.18 91 GLU A C 1
ATOM 680 O O . GLU A 1 91 ? 78.985 40.403 18.474 1.00 28.02 91 GLU A O 1
ATOM 686 N N . ASP A 1 92 ? 78.096 40.954 20.472 1.00 28.55 92 ASP A N 1
ATOM 687 C CA . ASP A 1 92 ? 78.480 39.713 21.162 1.00 29.53 92 ASP A CA 1
ATOM 688 C C . ASP A 1 92 ? 77.772 39.599 22.506 1.00 29.10 92 ASP A C 1
ATOM 689 O O . ASP A 1 92 ? 77.096 40.540 22.923 1.00 28.68 92 ASP A O 1
ATOM 694 N N . SER A 1 93 ? 77.959 38.468 23.195 1.00 29.73 93 SER A N 1
ATOM 695 C CA . SER A 1 93 ? 77.273 38.215 24.471 1.00 29.73 93 SER A CA 1
ATOM 696 C C . SER A 1 93 ? 77.643 39.206 25.568 1.00 29.88 93 SER A C 1
ATOM 697 O O . SER A 1 93 ? 76.804 39.569 26.380 1.00 30.68 93 SER A O 1
ATOM 700 N N . GLY A 1 94 ? 78.890 39.657 25.591 1.00 29.98 94 GLY A N 1
ATOM 701 C CA . GLY A 1 94 ? 79.297 40.621 26.605 1.00 30.12 94 GLY A CA 1
ATOM 702 C C . GLY A 1 94 ? 78.480 41.891 26.489 1.00 29.98 94 GLY A C 1
ATOM 703 O O . GLY A 1 94 ? 77.867 42.354 27.459 1.00 29.36 94 GLY A O 1
ATOM 704 N N . SER A 1 95 ? 78.460 42.438 25.273 1.00 31.01 95 SER A N 1
ATOM 705 C CA . SER A 1 95 ? 77.660 43.620 24.939 1.00 30.48 95 SER A CA 1
ATOM 706 C C . SER A 1 95 ? 76.154 43.365 25.136 1.00 30.49 95 SER A C 1
ATOM 707 O O . SER A 1 95 ? 75.435 44.220 25.640 1.00 30.25 95 SER A O 1
ATOM 710 N N . ARG A 1 96 ? 75.695 42.173 24.763 1.00 30.72 96 ARG A N 1
ATOM 711 C CA . ARG A 1 96 ? 74.310 41.757 25.011 1.00 31.09 96 ARG A CA 1
ATOM 712 C C . ARG A 1 96 ? 73.953 41.911 26.519 1.00 31.54 96 ARG A C 1
ATOM 713 O O . ARG A 1 96 ? 72.944 42.506 26.891 1.00 30.72 96 ARG A O 1
ATOM 728 N N . GLN A 1 97 ? 74.820 41.416 27.393 1.00 31.92 97 GLN A N 1
ATOM 729 C CA . GLN A 1 97 ? 74.528 41.513 28.832 1.00 32.40 97 GLN A CA 1
ATOM 730 C C . GLN A 1 97 ? 74.656 42.923 29.406 1.00 31.10 97 GLN A C 1
ATOM 731 O O . GLN A 1 97 ? 73.837 43.344 30.234 1.00 30.16 97 GLN A O 1
ATOM 737 N N . ALA A 1 98 ? 75.633 43.682 28.929 1.00 29.99 98 ALA A N 1
ATOM 738 C CA . ALA A 1 98 ? 75.790 45.053 29.401 1.00 29.04 98 ALA A CA 1
ATOM 739 C C . ALA A 1 98 ? 74.621 45.942 28.957 1.00 28.20 98 ALA A C 1
ATOM 740 O O . ALA A 1 98 ? 74.178 46.813 29.709 1.00 27.63 98 ALA A O 1
ATOM 742 N N . ALA A 1 99 ? 74.096 45.697 27.754 1.00 26.76 99 ALA A N 1
ATOM 743 C CA . ALA A 1 99 ? 72.956 46.458 27.237 1.00 26.03 99 ALA A CA 1
ATOM 744 C C . ALA A 1 99 ? 71.680 46.218 28.064 1.00 25.63 99 ALA A C 1
ATOM 745 O O . ALA A 1 99 ? 70.946 47.142 28.371 1.00 24.93 99 ALA A O 1
ATOM 747 N N . LEU A 1 100 ? 71.437 44.975 28.444 1.00 25.75 100 LEU A N 1
ATOM 748 C CA . LEU A 1 100 ? 70.310 44.648 29.329 1.00 25.61 100 LEU A CA 1
ATOM 749 C C . LEU A 1 100 ? 70.375 45.354 30.691 1.00 26.17 100 LEU A C 1
ATOM 750 O O . LEU A 1 100 ? 69.356 45.847 31.193 1.00 26.70 100 LEU A O 1
ATOM 755 N N . VAL A 1 101 ? 71.576 45.431 31.270 1.00 26.48 101 VAL A N 1
ATOM 756 C CA . VAL A 1 101 ? 71.794 46.161 32.525 1.00 25.78 101 VAL A CA 1
ATOM 757 C C . VAL A 1 101 ? 71.445 47.621 32.341 1.00 25.93 101 VAL A C 1
ATOM 758 O O . VAL A 1 101 ? 70.660 48.185 33.104 1.00 25.56 101 VAL A O 1
ATOM 762 N N . HIS A 1 102 ? 72.028 48.229 31.317 1.00 25.44 102 HIS A N 1
ATOM 763 C CA . HIS A 1 102 ? 71.719 49.613 30.980 1.00 27.29 102 HIS A CA 1
ATOM 764 C C . HIS A 1 102 ? 70.225 49.819 30.757 1.00 26.86 102 HIS A C 1
ATOM 765 O O . HIS A 1 102 ? 69.663 50.827 31.191 1.00 27.01 102 HIS A O 1
ATOM 772 N N . PHE A 1 103 ? 69.595 48.865 30.075 1.00 27.12 103 PHE A N 1
ATOM 773 C CA . PHE A 1 103 ? 68.157 48.920 29.827 1.00 27.89 103 PHE A CA 1
ATOM 774 C C . PHE A 1 103 ? 67.391 49.055 31.155 1.00 28.32 103 PHE A C 1
ATOM 775 O O . PHE A 1 103 ? 66.603 49.991 31.349 1.00 28.31 103 PHE A O 1
ATOM 783 N N . VAL A 1 104 ? 67.685 48.152 32.080 1.00 29.07 104 VAL A N 1
ATOM 784 C CA . VAL A 1 104 ? 67.054 48.147 33.395 1.00 29.86 104 VAL A CA 1
ATOM 785 C C . VAL A 1 104 ? 67.304 49.470 34.112 1.00 30.14 104 VAL A C 1
ATOM 786 O O . VAL A 1 104 ? 66.389 49.996 34.746 1.00 30.19 104 VAL A O 1
ATOM 790 N N . GLU A 1 105 ? 68.518 50.016 33.963 1.00 30.41 105 GLU A N 1
ATOM 791 C CA . GLU A 1 105 ? 68.888 51.333 34.513 1.00 30.89 105 GLU A CA 1
ATOM 792 C C . GLU A 1 105 ? 68.132 52.501 33.869 1.00 31.54 105 GLU A C 1
ATOM 793 O O . GLU A 1 105 ? 67.917 53.539 34.507 1.00 30.90 105 GLU A O 1
ATOM 799 N N . ARG A 1 106 ? 67.745 52.331 32.609 1.00 31.46 106 ARG A N 1
ATOM 800 C CA . ARG A 1 106 ? 67.097 53.389 31.825 1.00 32.44 106 ARG A CA 1
ATOM 801 C C . ARG A 1 106 ? 65.573 53.439 32.004 1.00 31.98 106 ARG A C 1
ATOM 802 O O . ARG A 1 106 ? 64.982 54.523 31.932 1.00 31.98 106 ARG A O 1
ATOM 810 N N . VAL A 1 107 ? 64.943 52.283 32.233 1.00 30.75 107 VAL A N 1
ATOM 811 C CA . VAL A 1 107 ? 63.490 52.217 32.252 1.00 30.91 107 VAL A CA 1
ATOM 812 C C . VAL A 1 107 ? 62.901 52.989 33.448 1.00 31.37 107 VAL A C 1
ATOM 813 O O . VAL A 1 107 ? 63.603 53.297 34.423 1.00 32.10 107 VAL A O 1
ATOM 817 N N . GLY A 1 108 ? 61.617 53.320 33.352 1.00 30.91 108 GLY A N 1
ATOM 818 C CA . GLY A 1 108 ? 60.884 53.900 34.471 1.00 30.19 108 GLY A CA 1
ATOM 819 C C . GLY A 1 108 ? 60.627 52.851 35.544 1.00 29.80 108 GLY A C 1
ATOM 820 O O . GLY A 1 108 ? 60.838 51.653 35.315 1.00 27.62 108 GLY A O 1
ATOM 821 N N . ALA A 1 109 ? 60.183 53.307 36.721 1.00 29.62 109 ALA A N 1
ATOM 822 C CA . ALA A 1 109 ? 59.919 52.411 37.859 1.00 29.96 109 ALA A CA 1
ATOM 823 C C . ALA A 1 109 ? 58.747 51.478 37.571 1.00 30.00 109 ALA A C 1
ATOM 824 O O . ALA A 1 109 ? 58.796 50.292 37.901 1.00 29.55 109 ALA A O 1
ATOM 826 N N . ASP A 1 110 ? 57.697 52.025 36.960 1.00 30.64 110 ASP A N 1
ATOM 827 C CA . ASP A 1 110 ? 56.542 51.225 36.523 1.00 31.15 110 ASP A CA 1
ATOM 828 C C . ASP A 1 110 ? 56.908 50.121 35.533 1.00 30.74 110 ASP A C 1
ATOM 829 O O . ASP A 1 110 ? 56.308 49.046 35.554 1.00 31.08 110 ASP A O 1
ATOM 834 N N . GLU A 1 111 ? 57.892 50.393 34.679 1.00 30.86 111 GLU A N 1
ATOM 835 C CA . GLU A 1 111 ? 58.365 49.429 33.687 1.00 30.40 111 GLU A CA 1
ATOM 836 C C . GLU A 1 111 ? 59.265 48.375 34.342 1.00 29.83 111 GLU A C 1
ATOM 837 O O . GLU A 1 111 ? 59.157 47.182 34.051 1.00 29.83 111 GLU A O 1
ATOM 843 N N . ALA A 1 112 ? 60.134 48.825 35.243 1.00 29.20 112 ALA A N 1
ATOM 844 C CA . ALA A 1 112 ? 60.960 47.927 36.036 1.00 28.60 112 ALA A CA 1
ATOM 845 C C . ALA A 1 112 ? 60.085 46.929 36.791 1.00 28.18 112 ALA A C 1
ATOM 846 O O . ALA A 1 112 ? 60.432 45.754 36.906 1.00 28.54 112 ALA A O 1
ATOM 848 N N . ASP A 1 113 ? 58.950 47.415 37.295 1.00 27.53 113 ASP A N 1
ATOM 849 C CA . ASP A 1 113 ? 58.032 46.613 38.105 1.00 26.81 113 ASP A CA 1
ATOM 850 C C . ASP A 1 113 ? 57.304 45.662 37.185 1.00 26.16 113 ASP A C 1
ATOM 851 O O . ASP A 1 113 ? 57.014 44.540 37.562 1.00 25.16 113 ASP A O 1
ATOM 856 N N . ALA A 1 114 ? 56.995 46.136 35.984 1.00 25.92 114 ALA A N 1
ATOM 857 C CA . ALA A 1 114 ? 56.417 45.292 34.944 1.00 26.44 114 ALA A CA 1
ATOM 858 C C . ALA A 1 114 ? 57.404 44.193 34.551 1.00 26.82 114 ALA A C 1
ATOM 859 O O . ALA A 1 114 ? 57.026 43.029 34.342 1.00 26.55 114 ALA A O 1
ATOM 861 N N . LEU A 1 115 ? 58.677 44.579 34.471 1.00 27.96 115 LEU A N 1
ATOM 862 C CA . LEU A 1 115 ? 59.745 43.650 34.131 1.00 28.23 115 LEU A CA 1
ATOM 863 C C . LEU A 1 115 ? 59.888 42.588 35.195 1.00 27.85 115 LEU A C 1
ATOM 864 O O . LEU A 1 115 ? 60.054 41.411 34.873 1.00 27.48 115 LEU A O 1
ATOM 869 N N . ARG A 1 116 ? 59.884 43.031 36.453 1.00 28.19 116 ARG A N 1
ATOM 870 C CA . ARG A 1 116 ? 59.903 42.127 37.609 1.00 29.14 116 ARG A CA 1
ATOM 871 C C . ARG A 1 116 ? 58.737 41.124 37.553 1.00 29.10 116 ARG A C 1
ATOM 872 O O . ARG A 1 116 ? 58.937 39.927 37.753 1.00 29.14 116 ARG A O 1
ATOM 880 N N . ARG A 1 117 ? 57.535 41.611 37.251 1.00 29.41 117 ARG A N 1
ATOM 881 C CA . ARG A 1 117 ? 56.365 40.733 37.087 1.00 29.58 117 ARG A CA 1
ATOM 882 C C . ARG A 1 117 ? 56.589 39.736 35.938 1.00 29.58 117 ARG A C 1
ATOM 883 O O . ARG A 1 117 ? 56.297 38.557 36.080 1.00 30.58 117 ARG A O 1
ATOM 891 N N . ALA A 1 118 ? 57.132 40.207 34.812 1.00 28.68 118 ALA A N 1
ATOM 892 C CA . ALA A 1 118 ? 57.355 39.331 33.666 1.00 27.97 118 ALA A CA 1
ATOM 893 C C . ALA A 1 118 ? 58.332 38.187 33.987 1.00 28.46 118 ALA A C 1
ATOM 894 O O . ALA A 1 118 ? 58.142 37.030 33.566 1.00 27.56 118 ALA A O 1
ATOM 896 N N . LEU A 1 119 ? 59.395 38.528 34.718 1.00 28.60 119 LEU A N 1
ATOM 897 C CA . LEU A 1 119 ? 60.400 37.557 35.110 1.00 28.13 119 LEU A CA 1
ATOM 898 C C . LEU A 1 119 ? 59.900 36.589 36.193 1.00 28.46 119 LEU A C 1
ATOM 899 O O . LEU A 1 119 ? 60.389 35.465 36.286 1.00 28.39 119 LEU A O 1
ATOM 904 N N . ALA A 1 120 ? 58.943 37.025 37.015 1.00 29.23 120 ALA A N 1
ATOM 905 C CA . ALA A 1 120 ? 58.321 36.131 37.996 1.00 29.42 120 ALA A CA 1
ATOM 906 C C . ALA A 1 120 ? 57.489 35.066 37.287 1.00 29.59 120 ALA A C 1
ATOM 907 O O . ALA A 1 120 ? 57.530 33.881 37.640 1.00 30.83 120 ALA A O 1
ATOM 909 N N . GLU A 1 121 ? 56.725 35.503 36.296 1.00 29.87 121 GLU A N 1
ATOM 910 C CA . GLU A 1 121 ? 55.891 34.604 35.493 1.00 30.51 121 GLU A CA 1
ATOM 911 C C . GLU A 1 121 ? 56.759 33.577 34.790 1.00 29.90 121 GLU A C 1
ATOM 912 O O . GLU A 1 121 ? 56.469 32.382 34.812 1.00 29.54 121 GLU A O 1
ATOM 918 N N . LEU A 1 122 ? 57.826 34.068 34.162 1.00 28.88 122 LEU A N 1
ATOM 919 C CA . LEU A 1 122 ? 58.819 33.217 33.520 1.00 28.94 122 LEU A CA 1
ATOM 920 C C . LEU A 1 122 ? 59.326 32.212 34.531 1.00 29.14 122 LEU A C 1
ATOM 921 O O . LEU A 1 122 ? 59.410 31.010 34.254 1.00 28.09 122 LEU A O 1
ATOM 926 N N . GLU A 1 123 ? 59.644 32.731 35.714 1.00 29.26 123 GLU A N 1
ATOM 927 C CA . GLU A 1 123 ? 60.076 31.915 36.829 1.00 30.20 123 GLU A CA 1
ATOM 928 C C . GLU A 1 123 ? 59.084 30.818 37.166 1.00 29.29 123 GLU A C 1
ATOM 929 O O . GLU A 1 123 ? 59.492 29.683 37.358 1.00 30.08 123 GLU A O 1
ATOM 935 N N . ALA A 1 124 ? 57.799 31.150 37.254 1.00 28.95 124 ALA A N 1
ATOM 936 C CA . ALA A 1 124 ? 56.774 30.148 37.580 1.00 28.22 124 ALA A CA 1
ATOM 937 C C . ALA A 1 124 ? 56.651 29.085 36.475 1.00 28.51 124 ALA A C 1
ATOM 938 O O . ALA A 1 124 ? 56.552 27.910 36.794 1.00 27.06 124 ALA A O 1
ATOM 940 N N . LYS B 1 3 ? 63.464 57.457 13.481 1.00 43.56 3 LYS B N 1
ATOM 941 C CA . LYS B 1 3 ? 64.465 56.896 14.449 1.00 42.89 3 LYS B CA 1
ATOM 942 C C . LYS B 1 3 ? 65.199 55.676 13.862 1.00 41.43 3 LYS B C 1
ATOM 943 O O . LYS B 1 3 ? 64.566 54.751 13.343 1.00 41.51 3 LYS B O 1
ATOM 949 N N . LEU B 1 4 ? 66.529 55.684 13.941 1.00 39.86 4 LEU B N 1
ATOM 950 C CA . LEU B 1 4 ? 67.325 54.499 13.587 1.00 38.07 4 LEU B CA 1
ATOM 951 C C . LEU B 1 4 ? 66.821 53.311 14.398 1.00 35.83 4 LEU B C 1
ATOM 952 O O . LEU B 1 4 ? 66.471 53.477 15.558 1.00 36.93 4 LEU B O 1
ATOM 957 N N . THR B 1 5 ? 66.752 52.140 13.777 1.00 32.70 5 THR B N 1
ATOM 958 C CA . THR B 1 5 ? 66.505 50.889 14.501 1.00 31.66 5 THR B CA 1
ATOM 959 C C . THR B 1 5 ? 67.637 49.850 14.335 1.00 30.21 5 THR B C 1
ATOM 960 O O . THR B 1 5 ? 67.715 48.853 15.080 1.00 26.72 5 THR B O 1
ATOM 964 N N . ARG B 1 6 ? 68.470 50.032 13.317 1.00 28.57 6 ARG B N 1
ATOM 965 C CA . ARG B 1 6 ? 69.606 49.155 13.089 1.00 28.18 6 ARG B CA 1
ATOM 966 C C . ARG B 1 6 ? 70.693 49.974 12.347 1.00 28.72 6 ARG B C 1
ATOM 967 O O . ARG B 1 6 ? 70.423 51.075 11.838 1.00 30.20 6 ARG B O 1
ATOM 970 N N . LEU B 1 7 ? 71.945 49.537 12.420 1.00 27.18 7 LEU B N 1
ATOM 971 C CA . LEU B 1 7 ? 73.015 50.184 11.683 1.00 25.30 7 LEU B CA 1
ATOM 972 C C . LEU B 1 7 ? 73.300 49.393 10.439 1.00 23.95 7 LEU B C 1
ATOM 973 O O . LEU B 1 7 ? 73.352 48.153 10.471 1.00 20.92 7 LEU B O 1
ATOM 978 N N . GLY B 1 8 ? 73.547 50.063 9.323 1.00 23.45 8 GLY B N 1
ATOM 979 C CA . GLY B 1 8 ? 74.054 49.325 8.148 1.00 22.51 8 GLY B CA 1
ATOM 980 C C . GLY B 1 8 ? 75.504 48.893 8.348 1.00 23.02 8 GLY B C 1
ATOM 981 O O . GLY B 1 8 ? 76.106 49.233 9.334 1.00 19.20 8 GLY B O 1
ATOM 982 N N . ASP B 1 9 ? 76.039 48.022 7.480 1.00 24.89 9 ASP B N 1
ATOM 983 C CA . ASP B 1 9 ? 77.389 47.499 7.694 1.00 25.29 9 ASP B CA 1
ATOM 984 C C . ASP B 1 9 ? 78.498 48.534 7.675 1.00 25.95 9 ASP B C 1
ATOM 985 O O . ASP B 1 9 ? 79.436 48.462 8.472 1.00 25.57 9 ASP B O 1
ATOM 990 N N . LEU B 1 10 ? 78.387 49.527 6.816 1.00 27.26 10 LEU B N 1
ATOM 991 C CA . LEU B 1 10 ? 79.340 50.640 6.859 1.00 28.68 10 LEU B CA 1
ATOM 992 C C . LEU B 1 10 ? 79.169 51.609 8.042 1.00 30.06 10 LEU B C 1
ATOM 993 O O . LEU B 1 10 ? 80.169 52.142 8.586 1.00 31.19 10 LEU B O 1
ATOM 998 N N . GLU B 1 11 ? 77.921 51.900 8.421 1.00 26.62 11 GLU B N 1
ATOM 999 C CA . GLU B 1 11 ? 77.670 52.696 9.618 1.00 23.68 11 GLU B CA 1
ATOM 1000 C C . GLU B 1 11 ? 78.245 51.960 10.813 1.00 23.05 11 GLU B C 1
ATOM 1001 O O . GLU B 1 11 ? 78.803 52.539 11.710 1.00 25.50 11 GLU B O 1
ATOM 1007 N N . ARG B 1 12 ? 78.061 50.658 10.856 1.00 22.65 12 ARG B N 1
ATOM 1008 C CA . ARG B 1 12 ? 78.608 49.902 11.961 1.00 23.16 12 ARG B CA 1
ATOM 1009 C C . ARG B 1 12 ? 80.157 49.855 12.008 1.00 24.88 12 ARG B C 1
ATOM 1010 O O . ARG B 1 12 ? 80.747 49.930 13.092 1.00 22.59 12 ARG B O 1
ATOM 1018 N N . ALA B 1 13 ? 80.794 49.685 10.846 1.00 25.23 13 ALA B N 1
ATOM 1019 C CA . ALA B 1 13 ? 82.263 49.747 10.710 1.00 25.60 13 ALA B CA 1
ATOM 1020 C C . ALA B 1 13 ? 82.778 51.030 11.279 1.00 26.37 13 ALA B C 1
ATOM 1021 O O . ALA B 1 13 ? 83.789 51.077 12.009 1.00 27.64 13 ALA B O 1
ATOM 1023 N N . VAL B 1 14 ? 82.105 52.094 10.884 1.00 26.96 14 VAL B N 1
ATOM 1024 C CA . VAL B 1 14 ? 82.374 53.400 11.388 1.00 26.11 14 VAL B CA 1
ATOM 1025 C C . VAL B 1 14 ? 82.269 53.635 12.934 1.00 28.87 14 VAL B C 1
ATOM 1026 O O . VAL B 1 14 ? 83.231 54.122 13.585 1.00 27.89 14 VAL B O 1
ATOM 1038 N N . ASP B 1 16 ? 82.156 51.374 15.089 1.00 25.65 16 ASP B N 1
ATOM 1039 C CA . ASP B 1 16 ? 83.107 50.423 15.699 1.00 25.89 16 ASP B CA 1
ATOM 1040 C C . ASP B 1 16 ? 84.506 51.034 15.891 1.00 24.68 16 ASP B C 1
ATOM 1041 O O . ASP B 1 16 ? 85.142 50.837 16.911 1.00 24.71 16 ASP B O 1
ATOM 1046 N N . HIS B 1 17 ? 84.961 51.794 14.905 1.00 26.39 17 HIS B N 1
ATOM 1047 C CA . HIS B 1 17 ? 86.218 52.515 15.034 1.00 26.60 17 HIS B CA 1
ATOM 1048 C C . HIS B 1 17 ? 86.090 53.545 16.132 1.00 26.59 17 HIS B C 1
ATOM 1049 O O . HIS B 1 17 ? 86.935 53.589 17.024 1.00 26.73 17 HIS B O 1
ATOM 1056 N N . LEU B 1 18 ? 85.036 54.361 16.071 1.00 26.86 18 LEU B N 1
ATOM 1057 C CA . LEU B 1 18 ? 84.804 55.432 17.024 1.00 26.86 18 LEU B CA 1
ATOM 1058 C C . LEU B 1 18 ? 84.684 54.951 18.449 1.00 26.64 18 LEU B C 1
ATOM 1059 O O . LEU B 1 18 ? 85.149 55.645 19.385 1.00 28.01 18 LEU B O 1
ATOM 1064 N N . TRP B 1 19 ? 84.077 53.784 18.624 1.00 26.15 19 TRP B N 1
ATOM 1065 C CA . TRP B 1 19 ? 83.930 53.185 19.936 1.00 26.47 19 TRP B CA 1
ATOM 1066 C C . TRP B 1 19 ? 85.247 52.588 20.461 1.00 27.53 19 TRP B C 1
ATOM 1067 O O . TRP B 1 19 ? 85.351 52.265 21.645 1.00 27.70 19 TRP B O 1
ATOM 1078 N N . SER B 1 20 ? 86.224 52.410 19.575 1.00 27.52 20 SER B N 1
ATOM 1079 C CA . SER B 1 20 ? 87.513 51.861 19.935 1.00 29.96 20 SER B CA 1
ATOM 1080 C C . SER B 1 20 ? 88.531 52.939 20.293 1.00 30.65 20 SER B C 1
ATOM 1081 O O . SER B 1 20 ? 89.657 52.606 20.649 1.00 31.75 20 SER B O 1
ATOM 1084 N N . ARG B 1 21 ? 88.152 54.209 20.199 1.00 30.43 21 ARG B N 1
ATOM 1085 C CA . ARG B 1 21 ? 89.060 55.301 20.475 1.00 31.38 21 ARG B CA 1
ATOM 1086 C C . ARG B 1 21 ? 88.446 56.259 21.469 1.00 31.07 21 ARG B C 1
ATOM 1087 O O . ARG B 1 21 ? 87.265 56.576 21.375 1.00 30.07 21 ARG B O 1
ATOM 1095 N N . THR B 1 22 ? 89.260 56.747 22.398 1.00 31.10 22 THR B N 1
ATOM 1096 C CA . THR B 1 22 ? 88.791 57.716 23.361 1.00 31.38 22 THR B CA 1
ATOM 1097 C C . THR B 1 22 ? 88.688 59.103 22.739 1.00 31.04 22 THR B C 1
ATOM 1098 O O . THR B 1 22 ? 87.810 59.882 23.113 1.00 32.04 22 THR B O 1
ATOM 1102 N N . GLU B 1 23 ? 89.565 59.416 21.794 1.00 30.27 23 GLU B N 1
ATOM 1103 C CA . GLU B 1 23 ? 89.567 60.756 21.202 1.00 30.35 23 GLU B CA 1
ATOM 1104 C C . GLU B 1 23 ? 88.597 60.763 20.020 1.00 26.96 23 GLU B C 1
ATOM 1105 O O . GLU B 1 23 ? 88.511 59.768 19.291 1.00 26.92 23 GLU B O 1
ATOM 1111 N N . PRO B 1 24 ? 87.899 61.897 19.804 1.00 24.70 24 PRO B N 1
ATOM 1112 C CA . PRO B 1 24 ? 87.145 62.073 18.562 1.00 24.85 24 PRO B CA 1
ATOM 1113 C C . PRO B 1 24 ? 88.080 61.891 17.365 1.00 23.93 24 PRO B C 1
ATOM 1114 O O . PRO B 1 24 ? 89.270 62.174 17.473 1.00 25.32 24 PRO B O 1
ATOM 1118 N N . GLN B 1 25 ? 87.554 61.410 16.252 1.00 25.65 25 GLN B N 1
ATOM 1119 C CA . GLN B 1 25 ? 88.380 61.019 15.115 1.00 25.48 25 GLN B CA 1
ATOM 1120 C C . GLN B 1 25 ? 88.078 61.831 13.868 1.00 24.56 25 GLN B C 1
ATOM 1121 O O . GLN B 1 25 ? 86.919 62.070 13.539 1.00 24.32 25 GLN B O 1
ATOM 1127 N N . THR B 1 26 ? 89.118 62.167 13.125 1.00 24.52 26 THR B N 1
ATOM 1128 C CA . THR B 1 26 ? 88.965 62.846 11.840 1.00 24.37 26 THR B CA 1
ATOM 1129 C C . THR B 1 26 ? 88.440 61.891 10.779 1.00 24.90 26 THR B C 1
ATOM 1130 O O . THR B 1 26 ? 88.498 60.672 10.941 1.00 23.79 26 THR B O 1
ATOM 1134 N N . VAL B 1 27 ? 87.909 62.434 9.688 1.00 25.26 27 VAL B N 1
ATOM 1135 C CA . VAL B 1 27 ? 87.490 61.602 8.557 1.00 24.92 27 VAL B CA 1
ATOM 1136 C C . VAL B 1 27 ? 88.690 60.733 8.117 1.00 24.69 27 VAL B C 1
ATOM 1137 O O . VAL B 1 27 ? 88.565 59.504 7.931 1.00 24.69 27 VAL B O 1
ATOM 1141 N N . ARG B 1 28 ? 89.852 61.350 8.011 1.00 25.82 28 ARG B N 1
ATOM 1142 C CA . ARG B 1 28 ? 91.055 60.618 7.603 1.00 27.22 28 ARG B CA 1
ATOM 1143 C C . ARG B 1 28 ? 91.327 59.422 8.505 1.00 27.06 28 ARG B C 1
ATOM 1144 O O . ARG B 1 28 ? 91.610 58.355 8.001 1.00 27.74 28 ARG B O 1
ATOM 1152 N N . GLN B 1 29 ? 91.211 59.597 9.825 1.00 26.37 29 GLN B N 1
ATOM 1153 C CA . GLN B 1 29 ? 91.393 58.496 10.786 1.00 25.51 29 GLN B CA 1
ATOM 1154 C C . GLN B 1 29 ? 90.384 57.357 10.644 1.00 26.24 29 GLN B C 1
ATOM 1155 O O . GLN B 1 29 ? 90.733 56.197 10.797 1.00 25.94 29 GLN B O 1
ATOM 1161 N N . VAL B 1 30 ? 89.129 57.694 10.365 1.00 26.34 30 VAL 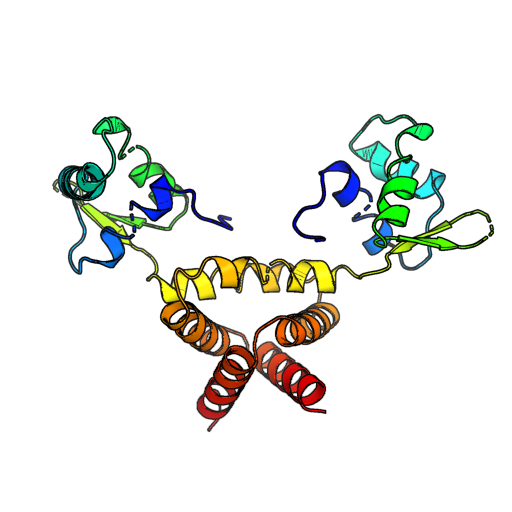B N 1
ATOM 1162 C CA . VAL B 1 30 ? 88.086 56.698 10.187 1.00 25.94 30 VAL B CA 1
ATOM 1163 C C . VAL B 1 30 ? 88.378 55.952 8.883 1.00 25.29 30 VAL B C 1
ATOM 1164 O O . VAL B 1 30 ? 88.332 54.741 8.837 1.00 26.03 30 VAL B O 1
ATOM 1168 N N . HIS B 1 31 ? 88.688 56.698 7.832 1.00 25.66 31 HIS B N 1
ATOM 1169 C CA . HIS B 1 31 ? 89.034 56.111 6.534 1.00 27.67 31 HIS B CA 1
ATOM 1170 C C . HIS B 1 31 ? 90.200 55.123 6.642 1.00 28.05 31 HIS B C 1
ATOM 1171 O O . HIS B 1 31 ? 90.141 53.978 6.152 1.00 27.05 31 HIS B O 1
ATOM 1178 N N . GLU B 1 32 ? 91.251 55.534 7.328 1.00 29.77 32 GLU B N 1
ATOM 1179 C CA . GLU B 1 32 ? 92.395 54.642 7.564 1.00 30.83 32 GLU B CA 1
ATOM 1180 C C . GLU B 1 32 ? 91.973 53.366 8.320 1.00 29.47 32 GLU B C 1
ATOM 1181 O O . GLU B 1 32 ? 92.395 52.260 7.978 1.00 27.23 32 GLU B O 1
ATOM 1187 N N . ALA B 1 33 ? 91.133 53.503 9.336 1.00 27.95 33 ALA B N 1
ATOM 1188 C CA . ALA B 1 33 ? 90.628 52.314 10.036 1.00 27.72 33 ALA B CA 1
ATOM 1189 C C . ALA B 1 33 ? 89.816 51.418 9.113 1.00 28.26 33 ALA B C 1
ATOM 1190 O O . ALA B 1 33 ? 90.017 50.208 9.092 1.00 27.44 33 ALA B O 1
ATOM 1192 N N . LEU B 1 34 ? 88.922 52.009 8.323 1.00 28.18 34 LEU B N 1
ATOM 1193 C CA . LEU B 1 34 ? 88.083 51.208 7.437 1.00 28.31 34 LEU B CA 1
ATOM 1194 C C . LEU B 1 34 ? 88.841 50.560 6.281 1.00 26.98 34 LEU B C 1
ATOM 1195 O O . LEU B 1 34 ? 88.373 49.582 5.714 1.00 25.83 34 LEU B O 1
ATOM 1200 N N . SER B 1 35 ? 89.988 51.126 5.931 1.00 26.73 35 SER B N 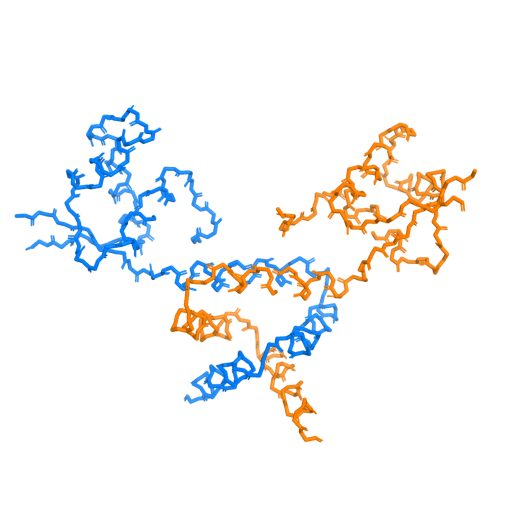1
ATOM 1201 C CA . SER B 1 35 ? 90.849 50.590 4.865 1.00 28.90 35 SER B CA 1
ATOM 1202 C C . SER B 1 35 ? 91.405 49.211 5.164 1.00 27.49 35 SER B C 1
ATOM 1203 O O . SER B 1 35 ? 91.925 48.539 4.285 1.00 27.98 35 SER B O 1
ATOM 1206 N N . ALA B 1 36 ? 91.291 48.785 6.412 1.00 26.29 36 ALA B N 1
ATOM 1207 C CA . ALA B 1 36 ? 91.687 47.452 6.788 1.00 26.59 36 ALA B CA 1
ATOM 1208 C C . ALA B 1 36 ? 90.939 46.379 6.017 1.00 26.07 36 ALA B C 1
ATOM 1209 O O . ALA B 1 36 ? 91.500 45.314 5.731 1.00 26.59 36 ALA B O 1
ATOM 1211 N N . ARG B 1 37 ? 89.677 46.644 5.692 1.00 26.92 37 ARG B N 1
ATOM 1212 C CA . ARG B 1 37 ? 88.827 45.683 4.985 1.00 29.29 37 ARG B CA 1
ATOM 1213 C C . ARG B 1 37 ? 88.191 46.223 3.704 1.00 28.76 37 ARG B C 1
ATOM 1214 O O . ARG B 1 37 ? 87.812 45.448 2.853 1.00 26.72 37 ARG B O 1
ATOM 1222 N N . ARG B 1 38 ? 88.067 47.533 3.577 1.00 27.72 38 ARG B N 1
ATOM 1223 C CA . ARG B 1 38 ? 87.388 48.123 2.435 1.00 28.03 38 ARG B CA 1
ATOM 1224 C C . ARG B 1 38 ? 88.211 49.184 1.737 1.00 27.34 38 ARG B C 1
ATOM 1225 O O . ARG B 1 38 ? 88.994 49.912 2.367 1.00 26.22 38 ARG B O 1
ATOM 1233 N N . ASP B 1 39 ? 87.987 49.295 0.432 1.00 27.05 39 ASP B N 1
ATOM 1234 C CA . ASP B 1 39 ? 88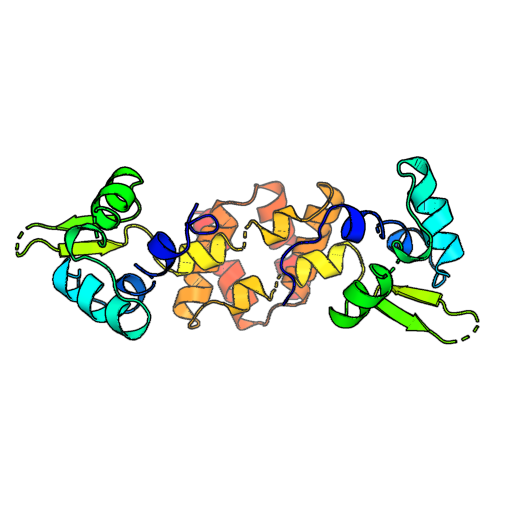.538 50.389 -0.347 1.00 28.22 39 ASP B CA 1
ATOM 1235 C C . ASP B 1 39 ? 87.432 51.346 -0.640 1.00 26.98 39 ASP B C 1
ATOM 1236 O O . ASP B 1 39 ? 86.621 51.062 -1.499 1.00 27.46 39 ASP B O 1
ATOM 1241 N N . LEU B 1 40 ? 87.399 52.464 0.073 1.00 24.87 40 LEU B N 1
ATOM 1242 C CA . LEU B 1 40 ? 86.326 53.422 -0.060 1.00 25.27 40 LEU B CA 1
ATOM 1243 C C . LEU B 1 40 ? 86.931 54.763 -0.417 1.00 24.94 40 LEU B C 1
ATOM 1244 O O . LEU B 1 40 ? 88.076 55.027 -0.082 1.00 23.18 40 LEU B O 1
ATOM 1249 N N . ALA B 1 41 ? 86.134 55.589 -1.090 1.00 24.29 41 ALA B N 1
ATOM 1250 C CA . ALA B 1 41 ? 86.438 56.989 -1.306 1.00 23.86 41 ALA B CA 1
ATOM 1251 C C . ALA B 1 41 ? 86.388 57.766 0.009 1.00 23.91 41 ALA B C 1
ATOM 1252 O O . ALA B 1 41 ? 85.551 57.502 0.856 1.00 23.06 41 ALA B O 1
ATOM 1254 N N . TYR B 1 42 ? 87.276 58.741 0.165 1.00 23.29 42 TYR B N 1
ATOM 1255 C CA . TYR B 1 42 ? 87.253 59.611 1.328 1.00 23.54 42 TYR B CA 1
ATOM 1256 C C . TYR B 1 42 ? 85.870 60.267 1.497 1.00 23.84 42 TYR B C 1
ATOM 1257 O O . TYR B 1 42 ? 85.361 60.432 2.621 1.00 23.85 42 TYR B O 1
ATOM 1266 N N . THR B 1 43 ? 85.280 60.672 0.377 1.00 23.33 43 THR B N 1
ATOM 1267 C CA . THR B 1 43 ? 83.979 61.344 0.421 1.00 22.66 43 THR B CA 1
ATOM 1268 C C . THR B 1 43 ? 82.867 60.382 0.894 1.00 22.08 43 THR B C 1
ATOM 1269 O O . THR B 1 43 ? 81.877 60.820 1.449 1.00 21.19 43 THR B O 1
ATOM 1273 N N . THR B 1 44 ? 83.033 59.071 0.681 1.00 22.73 44 THR B N 1
ATOM 1274 C CA . THR B 1 44 ? 82.046 58.090 1.129 1.00 23.67 44 THR B CA 1
ATOM 1275 C C . THR B 1 44 ? 82.087 57.974 2.655 1.00 25.24 44 THR B C 1
ATOM 1276 O O . THR B 1 44 ? 81.045 57.928 3.325 1.00 23.25 44 THR B O 1
ATOM 1280 N N . VAL B 1 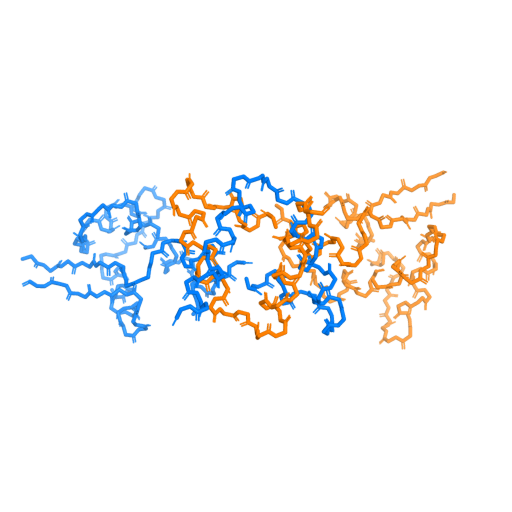45 ? 83.300 57.913 3.200 1.00 25.70 45 VAL B N 1
ATOM 1281 C CA . VAL B 1 45 ? 83.485 57.921 4.649 1.00 25.81 45 VAL B CA 1
ATOM 1282 C C . VAL B 1 45 ? 82.969 59.236 5.263 1.00 25.68 45 VAL B C 1
ATOM 1283 O O . VAL B 1 45 ? 82.272 59.241 6.261 1.00 26.57 45 VAL B O 1
ATOM 1295 N N . ALA B 1 47 ? 80.677 61.167 3.999 1.00 27.33 47 ALA B N 1
ATOM 1296 C CA . ALA B 1 47 ? 79.224 61.214 3.826 1.00 26.22 47 ALA B CA 1
ATOM 1297 C C . ALA B 1 47 ? 78.543 60.332 4.871 1.00 24.70 47 ALA B C 1
ATOM 1298 O O . ALA B 1 47 ? 77.507 60.693 5.434 1.00 22.78 47 ALA B O 1
ATOM 1300 N N . VAL B 1 48 ? 79.131 59.201 5.186 1.00 24.73 48 VAL B N 1
ATOM 1301 C CA . VAL B 1 48 ? 78.519 58.309 6.158 1.00 26.56 48 VAL B CA 1
ATOM 1302 C C . VAL B 1 48 ? 78.577 58.855 7.607 1.00 25.35 48 VAL B C 1
ATOM 1303 O O . VAL B 1 48 ? 77.622 58.723 8.377 1.00 22.21 48 VAL B O 1
ATOM 1307 N N . LEU B 1 49 ? 79.711 59.444 7.961 1.00 27.17 49 LEU B N 1
ATOM 1308 C CA . LEU B 1 49 ? 79.806 60.307 9.160 1.00 26.18 49 LEU B CA 1
ATOM 1309 C C . LEU B 1 49 ? 78.734 61.373 9.270 1.00 27.00 49 LEU B C 1
ATOM 1310 O O . LEU B 1 49 ? 78.119 61.496 10.327 1.00 26.77 49 LEU B O 1
ATOM 1315 N N . GLN B 1 50 ? 78.568 62.209 8.243 1.00 27.30 50 GLN B N 1
ATOM 1316 C CA . GLN B 1 50 ? 77.500 63.166 8.202 1.00 26.65 50 GLN B CA 1
ATOM 1317 C C . GLN B 1 50 ? 76.054 62.611 8.370 1.00 25.40 50 GLN B C 1
ATOM 1318 O O . GLN B 1 50 ? 75.195 63.246 9.030 1.00 26.51 50 GLN B O 1
ATOM 1324 N N . ARG B 1 51 ? 75.764 61.486 7.740 1.00 25.48 51 ARG B N 1
ATOM 1325 C CA . ARG B 1 51 ? 74.473 60.799 7.924 1.00 27.28 51 ARG B CA 1
ATOM 1326 C C . ARG B 1 51 ? 74.298 60.270 9.357 1.00 28.25 51 ARG B C 1
ATOM 1327 O O . ARG B 1 51 ? 73.227 60.452 9.961 1.00 28.14 51 ARG B O 1
ATOM 1335 N N . LEU B 1 52 ? 75.348 59.656 9.896 1.00 25.96 52 LEU B N 1
ATOM 1336 C CA . LEU B 1 52 ? 75.350 59.270 11.300 1.00 26.30 52 LEU B CA 1
ATOM 1337 C C . LEU B 1 52 ? 75.175 60.485 12.231 1.00 25.26 52 LEU B C 1
ATOM 1338 O O . LEU B 1 52 ? 74.499 60.340 13.239 1.00 27.92 52 LEU B O 1
ATOM 1343 N N . ALA B 1 53 ? 75.731 61.660 11.917 1.00 26.76 53 ALA B N 1
ATOM 1344 C CA . ALA B 1 53 ? 75.470 62.864 12.691 1.00 24.39 53 ALA B CA 1
ATOM 1345 C C . ALA B 1 53 ? 74.008 63.262 12.590 1.00 26.17 53 ALA B C 1
ATOM 1346 O O . ALA B 1 53 ? 73.441 63.761 13.597 1.00 19.54 53 ALA B O 1
ATOM 1348 N N . LYS B 1 54 ? 73.369 63.031 11.427 1.00 24.71 54 LYS B N 1
ATOM 1349 C CA . LYS B 1 54 ? 71.980 63.520 11.247 1.00 25.39 54 LYS B CA 1
ATOM 1350 C C . LYS B 1 54 ? 71.086 62.572 12.042 1.00 23.82 54 LYS B C 1
ATOM 1351 O O . LYS B 1 54 ? 70.016 62.914 12.455 1.00 21.64 54 LYS B O 1
ATOM 1357 N N . LYS B 1 55 ? 71.558 61.360 12.241 1.00 22.13 55 LYS B N 1
ATOM 1358 C CA . LYS B 1 55 ? 70.876 60.376 13.071 1.00 24.10 55 LYS B CA 1
ATOM 1359 C C . LYS B 1 55 ? 71.222 60.463 14.571 1.00 24.92 55 LYS B C 1
ATOM 1360 O O . LYS B 1 55 ? 70.765 59.628 15.354 1.00 24.17 55 LYS B O 1
ATOM 1366 N N . ASN B 1 56 ? 71.909 61.545 14.947 1.00 25.01 56 ASN B N 1
ATOM 1367 C CA . ASN B 1 56 ? 72.415 61.784 16.305 1.00 24.94 56 ASN B CA 1
ATOM 1368 C C . ASN B 1 56 ? 73.201 60.656 16.911 1.00 26.24 56 ASN B C 1
ATOM 1369 O O . ASN B 1 56 ? 73.152 60.450 18.115 1.00 26.21 56 ASN B O 1
ATOM 1374 N N . LEU B 1 57 ? 73.926 59.913 16.088 1.00 27.03 57 LEU B N 1
ATOM 1375 C CA . LEU B 1 57 ? 74.775 58.853 16.590 1.00 27.91 57 LEU B CA 1
ATOM 1376 C C . LEU B 1 57 ? 76.217 59.346 16.741 1.00 27.32 57 LEU B C 1
ATOM 1377 O O . LEU B 1 57 ? 77.007 58.711 17.424 1.00 25.11 57 LEU B O 1
ATOM 1382 N N . VAL B 1 58 ? 76.560 60.446 16.081 1.00 26.18 58 VAL B N 1
ATOM 1383 C CA . VAL B 1 58 ? 77.843 61.139 16.321 1.00 24.33 58 VAL B CA 1
ATOM 1384 C C . VAL B 1 58 ? 77.645 62.551 16.318 1.00 23.72 58 VAL B C 1
ATOM 1385 O O . VAL B 1 58 ? 76.668 63.007 15.744 1.00 22.29 58 VAL B O 1
ATOM 1389 N N . LEU B 1 59 ? 78.633 63.239 16.896 1.00 21.89 59 LEU B N 1
ATOM 1390 C CA . LEU B 1 59 ? 78.670 64.668 16.950 1.00 22.69 59 LEU B CA 1
ATOM 1391 C C . LEU B 1 59 ? 79.929 65.090 16.188 1.00 23.98 59 LEU B C 1
ATOM 1392 O O . LEU B 1 59 ? 81.003 64.513 16.331 1.00 23.45 59 LEU B O 1
ATOM 1397 N N . GLN B 1 60 ? 79.790 66.155 15.427 1.00 25.71 60 GLN B N 1
ATOM 1398 C CA . GLN B 1 60 ? 80.902 66.687 14.707 1.00 26.77 60 GLN B CA 1
ATOM 1399 C C . GLN B 1 60 ? 81.478 67.775 15.603 1.00 25.57 60 GLN B C 1
ATOM 1400 O O . GLN B 1 60 ? 80.754 68.684 16.044 1.00 28.36 60 GLN B O 1
ATOM 1406 N N . ILE B 1 61 ? 82.769 67.629 15.908 1.00 25.38 61 ILE B N 1
ATOM 1407 C CA . ILE B 1 61 ? 83.537 68.492 16.847 1.00 27.66 61 ILE B CA 1
ATOM 1408 C C . ILE B 1 61 ? 84.511 69.331 16.022 1.00 28.42 61 ILE B C 1
ATOM 1409 O O . ILE B 1 61 ? 85.049 68.848 15.019 1.00 26.52 61 ILE B O 1
ATOM 1414 N N . ARG B 1 62 ? 84.741 70.583 16.431 1.00 28.73 62 ARG B N 1
ATOM 1415 C CA . ARG B 1 62 ? 85.562 71.547 15.657 1.00 31.55 62 ARG B CA 1
ATOM 1416 C C . ARG B 1 62 ? 86.469 72.267 16.638 1.00 31.52 62 ARG B C 1
ATOM 1417 O O . ARG B 1 62 ? 86.663 71.897 17.755 1.00 32.57 62 ARG B O 1
ATOM 1425 N N . ALA B 1 66 ? 89.906 71.401 11.335 1.00 39.02 66 ALA B N 1
ATOM 1426 C CA . ALA B 1 66 ? 90.201 69.998 11.700 1.00 38.86 66 ALA B CA 1
ATOM 1427 C C . ALA B 1 66 ? 89.011 69.265 12.336 1.00 38.37 66 ALA B C 1
ATOM 1428 O O . ALA B 1 66 ? 88.938 69.160 13.558 1.00 40.85 66 ALA B O 1
ATOM 1430 N N . HIS B 1 67 ? 88.105 68.723 11.523 1.00 35.94 67 HIS B N 1
ATOM 1431 C CA . HIS B 1 67 ? 86.855 68.191 12.047 1.00 34.09 67 HIS B CA 1
ATOM 1432 C C . HIS B 1 67 ? 87.041 66.788 12.589 1.00 32.42 67 HIS B C 1
ATOM 1433 O O . HIS B 1 67 ? 87.709 65.946 11.960 1.00 32.18 67 HIS B O 1
ATOM 1440 N N . ARG B 1 68 ? 86.457 66.542 13.762 1.00 29.12 68 ARG B N 1
ATOM 1441 C CA . ARG B 1 68 ? 86.518 65.234 14.383 1.00 29.13 68 ARG B CA 1
ATOM 1442 C C . ARG B 1 68 ? 85.134 64.777 14.740 1.00 26.51 68 ARG B C 1
ATOM 1443 O O . ARG B 1 68 ? 84.238 65.573 14.824 1.00 27.88 68 ARG B O 1
ATOM 1451 N N . TYR B 1 69 ? 84.960 63.481 14.932 1.00 25.83 69 TYR B N 1
ATOM 1452 C CA . TYR B 1 69 ? 83.667 62.933 15.241 1.00 27.20 69 TYR B CA 1
ATOM 1453 C C . TYR B 1 69 ? 83.719 62.045 16.477 1.00 27.33 69 TYR B C 1
ATOM 1454 O O . TYR B 1 69 ? 84.601 61.216 16.599 1.00 26.52 69 TYR B O 1
ATOM 1463 N N . ALA B 1 70 ? 82.733 62.222 17.360 1.00 27.65 70 ALA B N 1
ATOM 1464 C CA . ALA B 1 70 ? 82.653 61.499 18.635 1.00 26.08 70 ALA B CA 1
ATOM 1465 C C . ALA B 1 70 ? 81.356 60.680 18.654 1.00 25.94 70 ALA B C 1
ATOM 1466 O O . ALA B 1 70 ? 80.321 61.148 18.232 1.00 24.77 70 ALA B O 1
ATOM 1468 N N . PRO B 1 71 ? 81.394 59.451 19.185 1.00 25.18 71 PRO B N 1
ATOM 1469 C CA . PRO B 1 71 ? 80.127 58.731 19.259 1.00 25.56 71 PRO B CA 1
ATOM 1470 C C . PRO B 1 71 ? 79.246 59.365 20.362 1.00 25.56 71 PRO B C 1
ATOM 1471 O O . PRO B 1 71 ? 79.736 59.716 21.431 1.00 24.06 71 PRO B O 1
ATOM 1475 N N . VAL B 1 72 ? 77.960 59.575 20.074 1.00 25.33 72 VAL B N 1
ATOM 1476 C CA . VAL B 1 72 ? 77.040 60.129 21.044 1.00 26.87 72 VAL B CA 1
ATOM 1477 C C . VAL B 1 72 ? 76.702 59.099 22.155 1.00 26.41 72 VAL B C 1
ATOM 1478 O O . VAL B 1 72 ? 76.615 59.462 23.332 1.00 28.03 72 VAL B O 1
ATOM 1482 N N . HIS B 1 73 ? 76.554 57.845 21.779 1.00 28.94 73 HIS B N 1
ATOM 1483 C CA . HIS B 1 73 ? 76.322 56.764 22.701 1.00 27.36 73 HIS B CA 1
ATOM 1484 C C . HIS B 1 73 ? 77.418 55.705 22.503 1.00 27.72 73 HIS B C 1
ATOM 1485 O O . HIS B 1 73 ? 77.862 55.460 21.371 1.00 27.51 73 HIS B O 1
ATOM 1492 N N . GLY B 1 74 ? 77.803 55.061 23.593 1.00 25.33 74 GLY B N 1
ATOM 1493 C CA . GLY B 1 74 ? 78.630 53.911 23.529 1.00 25.73 74 GLY B CA 1
ATOM 1494 C C . GLY B 1 74 ? 77.906 52.715 22.946 1.00 26.30 74 GLY B C 1
ATOM 1495 O O . GLY B 1 74 ? 76.701 52.724 22.746 1.00 24.05 74 GLY B O 1
ATOM 1496 N N . ARG B 1 75 ? 78.687 51.679 22.700 1.00 26.83 75 ARG B N 1
ATOM 1497 C CA . ARG B 1 75 ? 78.252 50.450 22.068 1.00 29.32 75 ARG B CA 1
ATOM 1498 C C . ARG B 1 75 ? 77.074 49.838 22.795 1.00 29.73 75 ARG B C 1
ATOM 1499 O O . ARG B 1 75 ? 76.057 49.517 22.196 1.00 31.65 75 ARG B O 1
ATOM 1507 N N . ASP B 1 76 ? 77.229 49.675 24.104 1.00 28.71 76 ASP B N 1
ATOM 1508 C CA . ASP B 1 76 ? 76.211 49.045 24.916 1.00 27.19 76 ASP B CA 1
ATOM 1509 C C . ASP B 1 76 ? 75.040 49.983 25.118 1.00 26.77 76 ASP B C 1
ATOM 1510 O O . ASP B 1 76 ? 73.904 49.558 24.981 1.00 26.72 76 ASP B O 1
ATOM 1515 N N . GLU B 1 77 ? 75.288 51.256 25.423 1.00 26.79 77 GLU B N 1
ATOM 1516 C CA . GLU B 1 77 ? 74.160 52.181 25.640 1.00 26.69 77 GLU B CA 1
ATOM 1517 C C . GLU B 1 77 ? 73.287 52.382 24.348 1.00 27.09 77 GLU B C 1
ATOM 1518 O O . GLU B 1 77 ? 72.074 52.562 24.434 1.00 27.81 77 GLU B O 1
ATOM 1529 N N . LEU B 1 78 ? 73.884 52.299 23.168 1.00 26.65 78 LEU B N 1
ATOM 1530 C CA . LEU B 1 78 ? 73.124 52.356 21.947 1.00 27.42 78 LEU B CA 1
ATOM 1531 C C . LEU B 1 78 ? 72.091 51.216 21.901 1.00 26.24 78 LEU B C 1
ATOM 1532 O O . LEU B 1 78 ? 70.943 51.411 21.504 1.00 27.06 78 LEU B O 1
ATOM 1537 N N . VAL B 1 79 ? 72.515 50.012 22.256 1.00 25.64 79 VAL B N 1
ATOM 1538 C CA . VAL B 1 79 ? 71.607 48.879 22.215 1.00 23.60 79 VAL B CA 1
ATOM 1539 C C . VAL B 1 79 ? 70.487 49.081 23.231 1.00 24.05 79 VAL B C 1
ATOM 1540 O O . VAL B 1 79 ? 69.288 48.924 22.915 1.00 24.59 79 VAL B O 1
ATOM 1544 N N . ALA B 1 80 ? 70.864 49.475 24.432 1.00 24.53 80 ALA B N 1
ATOM 1545 C CA . ALA B 1 80 ? 69.892 49.776 25.450 1.00 25.50 80 ALA B CA 1
ATOM 1546 C C . ALA B 1 80 ? 68.885 50.815 24.969 1.00 26.50 80 ALA B C 1
ATOM 1547 O O . ALA B 1 80 ? 67.692 50.669 25.201 1.00 27.24 80 ALA B O 1
ATOM 1549 N N . GLY B 1 81 ? 69.351 51.864 24.306 1.00 26.09 81 GLY B N 1
ATOM 1550 C CA . GLY B 1 81 ? 68.465 52.900 23.809 1.00 26.89 81 GLY B CA 1
ATOM 1551 C C . GLY B 1 81 ? 67.499 52.426 22.736 1.00 28.01 81 GLY B C 1
ATOM 1552 O O . GLY B 1 81 ? 66.354 52.897 22.676 1.00 29.05 81 GLY B O 1
ATOM 1553 N N . LEU B 1 82 ? 67.958 51.523 21.867 1.00 26.77 82 LEU B N 1
ATOM 1554 C CA . LEU B 1 82 ? 67.106 50.910 20.868 1.00 26.84 82 LEU B CA 1
ATOM 1555 C C . LEU B 1 82 ? 66.014 50.081 21.525 1.00 26.27 82 LEU B C 1
ATOM 1556 O O . LEU B 1 82 ? 64.875 50.105 21.056 1.00 24.69 82 LEU B O 1
ATOM 1569 N N . VAL B 1 84 ? 64.710 50.623 24.550 1.00 27.74 84 VAL B N 1
ATOM 1570 C CA . VAL B 1 84 ? 63.812 51.630 25.092 1.00 29.26 84 VAL B CA 1
ATOM 1571 C C . VAL B 1 84 ? 62.894 52.187 23.985 1.00 28.91 84 VAL B C 1
ATOM 1572 O O . VAL B 1 84 ? 61.695 52.343 24.183 1.00 27.40 84 VAL B O 1
ATOM 1576 N N . ASP B 1 85 ? 63.484 52.485 22.830 1.00 29.37 85 ASP B N 1
ATOM 1577 C CA . ASP B 1 85 ? 62.750 53.011 21.692 1.00 28.94 85 ASP B CA 1
ATOM 1578 C C . ASP B 1 85 ? 61.683 51.997 21.288 1.00 28.53 85 ASP B C 1
ATOM 1579 O O . ASP B 1 85 ? 60.561 52.375 20.933 1.00 29.02 85 ASP B O 1
ATOM 1584 N N . ALA B 1 86 ? 62.046 50.719 21.328 1.00 28.43 86 ALA B N 1
ATOM 1585 C CA . ALA B 1 86 ? 61.139 49.614 20.989 1.00 27.59 86 ALA B CA 1
ATOM 1586 C C . ALA B 1 86 ? 59.976 49.474 21.971 1.00 27.47 86 ALA B C 1
ATOM 1587 O O . ALA B 1 86 ? 58.831 49.306 21.561 1.00 25.12 86 ALA B O 1
ATOM 1589 N N . LEU B 1 87 ? 60.270 49.538 23.267 1.00 27.07 87 LEU B N 1
ATOM 1590 C CA . LEU B 1 87 ? 59.216 49.477 24.277 1.00 27.13 87 LEU B CA 1
ATOM 1591 C C . LEU B 1 87 ? 58.269 50.669 24.165 1.00 27.60 87 LEU B C 1
ATOM 1592 O O . LEU B 1 87 ? 57.063 50.538 24.402 1.00 27.79 87 LEU B O 1
ATOM 1597 N N . ALA B 1 88 ? 58.821 51.808 23.755 1.00 27.50 88 ALA B N 1
ATOM 1598 C CA . ALA B 1 88 ? 58.060 53.036 23.541 1.00 27.50 88 ALA B CA 1
ATOM 1599 C C . ALA B 1 88 ? 56.993 52.916 22.450 1.00 27.57 88 ALA B C 1
ATOM 1600 O O . ALA B 1 88 ? 56.065 53.729 22.406 1.00 27.33 88 ALA B O 1
ATOM 1602 N N . GLN B 1 89 ? 57.094 51.881 21.609 1.00 27.82 89 GLN B N 1
ATOM 1603 C CA . GLN B 1 89 ? 56.088 51.605 20.579 1.00 27.43 89 GLN B CA 1
ATOM 1604 C C . GLN B 1 89 ? 54.761 51.060 21.130 1.00 26.96 89 GLN B C 1
ATOM 1605 O O . GLN B 1 89 ? 53.727 51.204 20.494 1.00 26.79 89 GLN B O 1
ATOM 1611 N N . ALA B 1 90 ? 54.806 50.417 22.291 1.00 27.22 90 ALA B N 1
ATOM 1612 C CA . ALA B 1 90 ? 53.607 49.894 22.938 1.00 26.54 90 ALA B CA 1
ATOM 1613 C C . ALA B 1 90 ? 52.577 51.000 23.196 1.00 27.09 90 ALA B C 1
ATOM 1614 O O . ALA B 1 90 ? 52.935 52.110 23.590 1.00 25.81 90 ALA B O 1
ATOM 1616 N N . GLU B 1 91 ? 51.298 50.669 23.020 1.00 26.10 91 GLU B N 1
ATOM 1617 C CA . GLU B 1 91 ? 50.245 51.690 23.013 1.00 26.71 91 GLU B CA 1
ATOM 1618 C C . GLU B 1 91 ? 49.863 52.178 24.397 1.00 26.53 91 GLU B C 1
ATOM 1619 O O . GLU B 1 91 ? 49.440 53.314 24.534 1.00 25.62 91 GLU B O 1
ATOM 1625 N N . ASP B 1 92 ? 50.010 51.313 25.403 1.00 27.41 92 ASP B N 1
ATOM 1626 C CA . ASP B 1 92 ? 49.611 51.626 26.781 1.00 27.47 92 ASP B CA 1
ATOM 1627 C C . ASP B 1 92 ? 50.314 50.728 27.797 1.00 27.86 92 ASP B C 1
ATOM 1628 O O . ASP B 1 92 ? 51.055 49.813 27.415 1.00 27.52 92 ASP B O 1
ATOM 1633 N N . SER B 1 93 ? 50.088 50.979 29.089 1.00 27.78 93 SER B N 1
ATOM 1634 C CA . SER B 1 93 ? 50.789 50.213 30.125 1.00 28.31 93 SER B CA 1
ATOM 1635 C C . SER B 1 93 ? 50.434 48.717 30.090 1.00 28.77 93 SER B C 1
ATOM 1636 O O . SER B 1 93 ? 51.280 47.863 30.398 1.00 29.86 93 SER B O 1
ATOM 1639 N N . GLY B 1 94 ? 49.195 48.400 29.704 1.00 28.56 94 GLY B N 1
ATOM 1640 C CA . GLY B 1 94 ? 48.766 47.010 29.534 1.00 28.52 94 GLY B CA 1
ATOM 1641 C C . GLY B 1 94 ? 49.568 46.259 28.477 1.00 29.16 94 GLY B C 1
ATOM 1642 O O . GLY B 1 94 ? 50.009 45.117 28.703 1.00 28.93 94 GLY B O 1
ATOM 1643 N N . SER B 1 95 ? 49.769 46.881 27.320 1.00 29.43 95 SER B N 1
ATOM 1644 C CA . SER B 1 95 ? 50.576 46.237 26.268 1.00 30.80 95 SER B CA 1
ATOM 1645 C C . SER B 1 95 ? 52.094 46.302 26.556 1.00 30.49 95 SER B C 1
ATOM 1646 O O . SER B 1 95 ? 52.823 45.380 26.195 1.00 31.21 95 SER B O 1
ATOM 1649 N N . ARG B 1 96 ? 52.570 47.366 27.211 1.00 31.07 96 ARG B N 1
ATOM 1650 C CA . ARG B 1 96 ? 53.954 47.381 27.718 1.00 31.24 96 ARG B CA 1
ATOM 1651 C C . ARG B 1 96 ? 54.180 46.162 28.606 1.00 30.79 96 ARG B C 1
ATOM 1652 O O . ARG B 1 96 ? 55.165 45.443 28.433 1.00 30.93 96 ARG B O 1
ATOM 1660 N N . GLN B 1 97 ? 53.249 45.916 29.522 1.00 30.36 97 GLN B N 1
ATOM 1661 C CA . GLN B 1 97 ? 53.351 44.788 30.442 1.00 30.38 97 GLN B CA 1
ATOM 1662 C C . GLN B 1 97 ? 53.420 43.472 29.678 1.00 30.70 97 GLN B C 1
ATOM 1663 O O . GLN B 1 97 ? 54.321 42.656 29.922 1.00 32.05 97 GLN B O 1
ATOM 1669 N N . ALA B 1 98 ? 52.469 43.262 28.763 1.00 29.82 98 ALA B N 1
ATOM 1670 C CA . ALA B 1 98 ? 52.396 41.998 27.989 1.00 28.65 98 ALA B CA 1
ATOM 1671 C C . ALA B 1 98 ? 53.616 41.830 27.078 1.00 27.94 98 ALA B C 1
ATOM 1672 O O . ALA B 1 98 ? 54.121 40.722 26.902 1.00 27.37 98 ALA B O 1
ATOM 1674 N N . ALA B 1 99 ? 54.090 42.936 26.513 1.00 27.86 99 ALA B N 1
ATOM 1675 C CA . ALA B 1 99 ? 55.297 42.949 25.696 1.00 27.20 99 ALA B CA 1
ATOM 1676 C C . ALA B 1 99 ? 56.481 42.463 26.472 1.00 27.34 99 ALA B C 1
ATOM 1677 O O . ALA B 1 99 ? 57.255 41.654 25.977 1.00 27.64 99 ALA B O 1
ATOM 1679 N N . LEU B 1 100 ? 56.632 42.988 27.685 1.00 28.09 100 LEU B N 1
ATOM 1680 C CA . LEU B 1 100 ? 57.731 42.585 28.565 1.00 27.77 100 LEU B CA 1
ATOM 1681 C C . LEU B 1 100 ? 57.660 41.101 28.945 1.00 28.28 100 LEU B C 1
ATOM 1682 O O . LEU B 1 100 ? 58.686 40.427 28.961 1.00 28.40 100 LEU B O 1
ATOM 1687 N N . VAL B 1 101 ? 56.450 40.578 29.168 1.00 27.78 101 VAL B N 1
ATOM 1688 C CA . VAL B 1 101 ? 56.247 39.149 29.450 1.00 27.07 101 VAL B CA 1
ATOM 1689 C C . VAL B 1 101 ? 56.764 38.297 28.297 1.00 26.60 101 VAL B C 1
ATOM 1690 O O . VAL B 1 101 ? 57.472 37.311 28.506 1.00 26.82 101 VAL B O 1
ATOM 1694 N N . HIS B 1 102 ? 56.403 38.681 27.079 1.00 25.73 102 HIS B N 1
ATOM 1695 C CA . HIS B 1 102 ? 56.815 37.939 25.900 1.00 25.90 102 HIS B CA 1
ATOM 1696 C C . HIS B 1 102 ? 58.277 38.135 25.622 1.00 25.57 102 HIS B C 1
ATOM 1697 O O . HIS B 1 102 ? 58.954 37.225 25.140 1.00 25.73 102 HIS B O 1
ATOM 1704 N N . PHE B 1 103 ? 58.768 39.338 25.906 1.00 25.86 103 PHE B N 1
ATOM 1705 C CA . PHE B 1 103 ? 60.180 39.620 25.709 1.00 26.85 103 PHE B CA 1
ATOM 1706 C C . PHE B 1 103 ? 61.065 38.670 26.539 1.00 27.27 103 PHE B C 1
ATOM 1707 O O . PHE B 1 103 ? 61.970 38.018 25.988 1.00 28.59 103 PHE B O 1
ATOM 1715 N N . VAL B 1 104 ? 60.787 38.558 27.837 1.00 27.75 104 VAL B N 1
ATOM 1716 C CA . VAL B 1 104 ? 61.630 37.706 28.707 1.00 28.40 104 VAL B CA 1
ATOM 1717 C C . VAL B 1 104 ? 61.502 36.224 28.371 1.00 28.31 104 VAL B C 1
ATOM 1718 O O . VAL B 1 104 ? 62.410 35.446 28.647 1.00 29.49 104 VAL B O 1
ATOM 1722 N N . GLU B 1 105 ? 60.388 35.835 27.763 1.00 29.16 105 GLU B N 1
ATOM 1723 C CA . GLU B 1 105 ? 60.235 34.466 27.219 1.00 30.16 105 GLU B CA 1
ATOM 1724 C C . GLU B 1 105 ? 61.182 34.173 26.045 1.00 30.21 105 GLU B C 1
ATOM 1725 O O . GLU B 1 105 ? 61.512 33.004 25.769 1.00 29.91 105 GLU B O 1
ATOM 1731 N N . ARG B 1 106 ? 61.613 35.232 25.363 1.00 30.48 106 ARG B N 1
ATOM 1732 C CA . ARG B 1 106 ? 62.387 35.112 24.144 1.00 30.74 106 ARG B CA 1
ATOM 1733 C C . ARG B 1 106 ? 63.888 35.357 24.303 1.00 30.18 106 ARG B C 1
ATOM 1734 O O . ARG B 1 106 ? 64.650 35.071 23.397 1.00 30.80 106 ARG B O 1
ATOM 1742 N N . VAL B 1 107 ? 64.319 35.889 25.437 1.00 29.58 107 VAL B N 1
ATOM 1743 C CA . VAL B 1 107 ? 65.746 36.012 25.719 1.00 29.82 107 VAL B CA 1
ATOM 1744 C C . VAL B 1 107 ? 66.225 34.718 26.351 1.00 30.16 107 VAL B C 1
ATOM 1745 O O . VAL B 1 107 ? 65.420 33.873 26.702 1.00 30.07 107 VAL B O 1
ATOM 1749 N N . GLY B 1 108 ? 67.534 34.560 26.494 1.00 30.63 108 GLY B N 1
ATOM 1750 C CA . GLY B 1 108 ? 68.088 33.394 27.174 1.00 30.78 108 GLY B CA 1
ATOM 1751 C C . GLY B 1 108 ? 67.998 33.507 28.683 1.00 30.69 108 GLY B C 1
ATOM 1752 O O . GLY B 1 108 ? 67.643 34.560 29.222 1.00 30.71 108 GLY B O 1
ATOM 1753 N N . ALA B 1 109 ? 68.322 32.415 29.366 1.00 30.69 109 ALA B N 1
ATOM 1754 C CA . ALA B 1 109 ? 68.404 32.410 30.832 1.00 31.03 109 ALA B CA 1
ATOM 1755 C C . ALA B 1 109 ? 69.443 33.420 31.351 1.00 31.12 109 ALA B C 1
ATOM 1756 O O . ALA B 1 109 ? 69.128 34.284 32.180 1.00 31.12 109 ALA B O 1
ATOM 1758 N N . ASP B 1 110 ? 70.672 33.314 30.856 1.00 30.97 110 ASP B N 1
ATOM 1759 C CA . ASP B 1 110 ? 71.731 34.282 31.183 1.00 30.85 110 ASP B CA 1
ATOM 1760 C C . ASP B 1 110 ? 71.216 35.710 31.078 1.00 30.43 110 ASP B C 1
ATOM 1761 O O . ASP B 1 110 ? 71.470 36.545 31.956 1.00 29.81 110 ASP B O 1
ATOM 1766 N N . GLU B 1 111 ? 70.487 35.966 29.993 1.00 29.81 111 GLU B N 1
ATOM 1767 C CA . GLU B 1 111 ? 69.861 37.259 29.752 1.00 29.82 111 GLU B CA 1
ATOM 1768 C C . GLU B 1 111 ? 68.769 37.577 30.760 1.00 29.72 111 GLU B C 1
ATOM 1769 O O . GLU B 1 111 ? 68.697 38.701 31.280 1.00 27.80 111 GLU B O 1
ATOM 1775 N N . ALA B 1 112 ? 67.909 36.595 31.010 1.00 29.58 112 ALA B N 1
ATOM 1776 C CA . ALA B 1 112 ? 66.844 36.752 31.997 1.00 30.31 112 ALA B CA 1
ATOM 1777 C C . ALA B 1 112 ? 67.443 37.035 33.377 1.00 31.03 112 ALA B C 1
ATOM 1778 O O . ALA B 1 112 ? 66.937 37.882 34.121 1.00 31.34 112 ALA B O 1
ATOM 1780 N N . ASP B 1 113 ? 68.527 36.339 33.706 1.00 30.65 113 ASP B N 1
ATOM 1781 C CA . ASP B 1 113 ? 69.191 36.530 34.992 1.00 30.80 113 ASP B CA 1
ATOM 1782 C C . ASP B 1 113 ? 69.938 37.857 35.069 1.00 29.99 113 ASP B C 1
ATOM 1783 O O . ASP B 1 113 ? 69.902 38.533 36.098 1.00 29.38 113 ASP B O 1
ATOM 1788 N N . ALA B 1 114 ? 70.620 38.225 33.987 1.00 29.36 114 ALA B N 1
ATOM 1789 C CA . ALA B 1 114 ? 71.222 39.553 33.904 1.00 28.78 114 ALA B CA 1
ATOM 1790 C C . ALA B 1 114 ? 70.173 40.608 34.264 1.00 28.16 114 ALA B C 1
ATOM 1791 O O . ALA B 1 114 ? 70.434 41.512 35.053 1.00 27.63 114 ALA B O 1
ATOM 1793 N N . LEU B 1 115 ? 68.979 40.474 33.692 1.00 27.95 115 LEU B N 1
ATOM 1794 C CA . LEU B 1 115 ? 67.864 41.353 34.032 1.00 28.37 115 LEU B CA 1
ATOM 1795 C C . LEU B 1 115 ? 67.522 41.263 35.520 1.00 28.79 115 LEU B C 1
ATOM 1796 O O . LEU B 1 115 ? 67.387 42.297 36.187 1.00 28.76 115 LEU B O 1
ATOM 1801 N N . ARG B 1 116 ? 67.370 40.035 36.028 1.00 29.76 116 ARG B N 1
ATOM 1802 C CA . ARG B 1 116 ? 67.045 39.816 37.450 1.00 30.27 116 ARG B CA 1
ATOM 1803 C C . ARG B 1 116 ? 68.088 40.461 38.372 1.00 30.40 116 ARG B C 1
ATOM 1804 O O . ARG B 1 116 ? 67.734 41.167 39.319 1.00 30.74 116 ARG B O 1
ATOM 1812 N N . ARG B 1 117 ? 69.365 40.225 38.078 1.00 30.50 117 ARG B N 1
ATOM 1813 C CA . ARG B 1 117 ? 70.464 40.795 38.867 1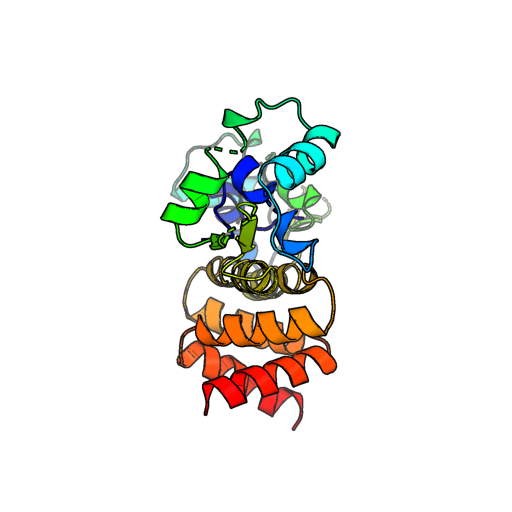.00 30.52 117 ARG B CA 1
ATOM 1814 C C . ARG B 1 117 ? 70.431 42.320 38.879 1.00 29.84 117 ARG B C 1
ATOM 1815 O O . ARG B 1 117 ? 70.549 42.951 39.938 1.00 29.12 117 ARG B O 1
ATOM 1830 N N . ALA B 1 118 ? 70.258 42.900 37.697 1.00 28.71 118 ALA B N 1
ATOM 1831 C CA . ALA B 1 118 ? 70.207 44.348 37.537 1.00 28.29 118 ALA B CA 1
ATOM 1832 C C . ALA B 1 118 ? 69.037 44.966 38.301 1.00 28.12 118 ALA B C 1
ATOM 1833 O O . ALA B 1 118 ? 69.185 46.004 38.944 1.00 28.58 118 ALA B O 1
ATOM 1835 N N . LEU B 1 119 ? 67.874 44.330 38.218 1.00 27.48 119 LEU B N 1
ATOM 1836 C CA . LEU B 1 119 ? 66.680 44.824 38.898 1.00 27.76 119 LEU B CA 1
ATOM 1837 C C . LEU B 1 119 ? 66.855 44.805 40.421 1.00 27.85 119 LEU B C 1
ATOM 1838 O O . LEU B 1 119 ? 66.467 45.744 41.107 1.00 26.68 119 LEU B O 1
ATOM 1843 N N . ALA B 1 120 ? 67.458 43.737 40.930 1.00 28.77 120 ALA B N 1
ATOM 1844 C CA . ALA B 1 120 ? 67.705 43.598 42.370 1.00 29.54 120 ALA B CA 1
ATOM 1845 C C . ALA B 1 120 ? 68.712 44.624 42.878 1.00 30.53 120 ALA B C 1
ATOM 1846 O O . ALA B 1 120 ? 68.557 45.148 43.978 1.00 29.94 120 ALA B O 1
ATOM 1848 N N . GLU B 1 121 ? 69.743 44.901 42.078 1.00 31.95 121 GLU B N 1
ATOM 1849 C CA . GLU B 1 121 ? 70.687 45.973 42.400 1.00 33.31 121 GLU B CA 1
ATOM 1850 C C . GLU B 1 121 ? 70.023 47.337 42.286 1.00 33.77 121 GLU B C 1
ATOM 1851 O O . GLU B 1 121 ? 70.325 48.242 43.057 1.00 34.43 121 GLU B O 1
ATOM 1857 N N . LEU B 1 122 ? 69.117 47.477 41.329 1.00 34.78 122 LEU B N 1
ATOM 1858 C CA . LEU B 1 122 ? 68.490 48.766 41.036 1.00 35.81 122 LEU B CA 1
ATOM 1859 C C . LEU B 1 122 ? 67.851 49.337 42.292 1.00 36.77 122 LEU B C 1
ATOM 1860 O O . LEU B 1 122 ? 68.123 50.475 42.695 1.00 37.15 122 LEU B O 1
ATOM 1865 N N . GLU B 1 123 ? 67.007 48.521 42.905 1.00 37.78 123 GLU B N 1
ATOM 1866 C CA . GLU B 1 123 ? 66.361 48.871 44.160 1.00 38.64 123 GLU B CA 1
ATOM 1867 C C . GLU B 1 123 ? 67.364 48.899 45.331 1.00 39.30 123 GLU B C 1
ATOM 1868 O O . GLU B 1 123 ? 67.780 49.979 45.785 1.00 39.30 123 GLU B O 1
ATOM 1874 N N . ALA B 1 124 ? 67.766 47.713 45.790 1.00 39.85 124 ALA B N 1
ATOM 1875 C CA . ALA B 1 124 ? 68.539 47.558 47.023 1.00 40.20 124 ALA B CA 1
ATOM 1876 C C . ALA B 1 124 ? 69.993 47.996 46.849 1.00 40.58 124 ALA B C 1
ATOM 1877 O O . ALA B 1 124 ? 70.453 48.933 47.510 1.00 40.58 124 ALA B O 1
#

Foldseek 3Di:
DLLPDDPVLVLCVQQLVDDDFAALVRSQVSCVVPDDDDSVVSVSQVVCVVVVQWDWDDNTGIHGNDHCVVVVVVCCVVLVPQPDVVSSVVVVVVVCVPDDPVVVVVVVVVVVVVVD/DDLDADPLLVLCCQQLVDPDFAALVRSCVSVVVPDDDDSVVSVSQVVCVVVVQWDWDDNIGIHGNDHPVVVVVVSCVVLVPQPDPVRSVVVVVVVLVPDDPVVVVVVVVCVVVVPD

Organism: Mycobacterium tuberculosis (strain ATCC 25618 / H37Rv) (NCBI:txid83332)